Protein AF-A0A920KWX3-F1 (afdb_monomer_lite)

pLDDT: mean 78.47, std 23.09, range [29.02, 98.88]

Secondary structure (DSSP, 8-state):
--EEEEEE-S-TTTT--SS----SSEEEEEE-SSSS-SS-EEBTTTB---SS-EEEEEES-TT--S-EEE-S-EEBSS-EEE-S-EEE-SS-EEEE-SS--EEE-S-EEESSS---EEEE-TTS-EEE-S-BSSSS-BS-EEEEES-EEE--EEESSEEEEEESSEEEE-SPEEE-SS--EEEEESSSEEEE-SB----S-EEE-SSEEEE-TT-B--TTPEEEEETT-EEE-TT---SEEEEESS--EEE-TT-----SSS-HHHHHHHHHHHHH-S-EEEEE-B-TTS-B-TTPPEEEEES--

Foldseek 3Di:
DADEDAAEDQELVPPQADDCADEDEHEYAYEYPDLEHPAEAADPGSHDQDYDEYAEYHHYDANYAHEHEDAAEHEYQEEYEYRYEYEDPDEAYEYEYALYEYYALEEYAYPLPAHEYEYYYAAYEYEDNYEYCPPHAHAEYHYAYQEYEEEEHEHQEEHAYAHAEEYEYAYEYYYDVHAYEYEAHHQYEYEYEADYHGQEEYEDEYHEYAYDHNGEDHQNYEYEYEAHYEYEYAPYDHNHYDYDDADYFHAHQVFPDPDPDDDPVCVVVVVCCVPPPDDWDWDWDAPPVRDRDSRTGTGIDGPDD

Radius of gyration: 23.48 Å; chains: 1; bounding box: 55×37×76 Å

Sequence (305 aa):
MLVTLKIINDNPTSYLAATSGFTGPGNLTIESSGDDFTADIVTGTHVQLAGTALGNLIIGKTGNTRQIDLSSDITTTGTQTYNGPVRLVGGDRTVSTTNSNVIFASTVNSDGTQRALTVTNGTGDTTFSGAIGGSAPVKSLTITSDQLTAGAITLNGALTATLGGSSSITGVIANGASTANLVKAGSGTLTLSASNTYTGTTQVSAGTLTVSGSGRLSDSTAVTVDSGAVLMLGEDTVARLQELGFLTKVLNPGGLKRTEGGFWEKKLISFFKNRYGGIFNFRWTTDMFGNVSPRGVFQIGVNGF

Structure (mmCIF, N/CA/C/O backbone):
data_AF-A0A920KWX3-F1
#
_entry.id   AF-A0A920KWX3-F1
#
loop_
_atom_site.group_PDB
_atom_site.id
_atom_site.type_symbol
_atom_site.label_atom_id
_atom_site.label_alt_id
_atom_site.label_comp_id
_atom_site.label_asym_id
_atom_site.label_entity_id
_atom_site.label_seq_id
_atom_site.pdbx_PDB_ins_code
_atom_site.Cartn_x
_atom_site.Cartn_y
_atom_site.Cartn_z
_atom_site.occupancy
_atom_site.B_iso_or_equiv
_atom_site.auth_seq_id
_atom_site.auth_comp_id
_atom_site.auth_asym_id
_atom_site.auth_atom_id
_atom_site.pdbx_PDB_model_num
ATOM 1 N N . MET A 1 1 ? -25.585 -16.091 13.253 1.00 51.44 1 MET A N 1
ATOM 2 C CA . MET A 1 1 ? -25.800 -14.632 13.165 1.00 51.44 1 MET A CA 1
ATOM 3 C C . MET A 1 1 ? -24.534 -13.977 13.687 1.00 51.44 1 MET A C 1
ATOM 5 O O . MET A 1 1 ? -24.182 -14.245 14.827 1.00 51.44 1 MET A O 1
ATOM 9 N N . LEU A 1 2 ? -23.785 -13.255 12.850 1.00 60.28 2 LEU A N 1
ATOM 10 C CA . LEU A 1 2 ? -22.616 -12.509 13.329 1.00 60.28 2 LEU A CA 1
ATOM 11 C C . LEU A 1 2 ? -23.121 -11.356 14.201 1.00 60.28 2 LEU A C 1
ATOM 13 O O . LEU A 1 2 ? -24.029 -10.634 13.789 1.00 60.28 2 LEU A O 1
ATOM 17 N N . VAL A 1 3 ? -22.582 -11.221 15.409 1.00 74.56 3 VAL A N 1
ATOM 18 C CA . VAL A 1 3 ? -22.915 -10.110 16.307 1.00 74.56 3 VAL A CA 1
ATOM 19 C C . VAL A 1 3 ? -22.225 -8.856 15.778 1.00 74.56 3 VAL A C 1
ATOM 21 O O . VAL A 1 3 ? -21.053 -8.913 15.418 1.00 74.56 3 VAL A O 1
ATOM 24 N N . THR A 1 4 ? -22.937 -7.734 15.710 1.00 79.06 4 THR A N 1
ATOM 25 C CA . THR A 1 4 ? -22.337 -6.430 15.400 1.00 79.06 4 THR A CA 1
ATOM 26 C C . THR A 1 4 ? -22.329 -5.595 16.669 1.00 79.06 4 THR A C 1
ATOM 28 O O . THR A 1 4 ? -23.394 -5.273 17.195 1.00 79.06 4 THR A O 1
ATOM 31 N N . LEU A 1 5 ? -21.142 -5.222 17.143 1.00 80.06 5 LEU A N 1
ATOM 32 C CA . LEU A 1 5 ? -20.983 -4.179 18.145 1.00 80.06 5 LEU A CA 1
ATOM 33 C C . LEU A 1 5 ? -20.759 -2.850 17.422 1.00 80.06 5 LEU A C 1
ATOM 35 O O . LEU A 1 5 ? -19.758 -2.671 16.728 1.00 80.06 5 LEU A O 1
ATOM 39 N N . LYS A 1 6 ? -21.698 -1.918 17.591 1.00 85.44 6 LYS A N 1
ATOM 40 C CA . LYS A 1 6 ? -21.572 -0.549 17.093 1.00 85.44 6 LYS A CA 1
ATOM 41 C C . LYS A 1 6 ? -21.390 0.407 18.267 1.00 85.44 6 LYS A C 1
ATOM 43 O O . LYS A 1 6 ? -22.262 0.507 19.124 1.00 85.44 6 LYS A O 1
ATOM 48 N N . ILE A 1 7 ? -20.267 1.110 18.275 1.00 80.50 7 ILE A N 1
ATOM 49 C CA . ILE A 1 7 ? -19.913 2.143 19.243 1.00 80.50 7 ILE A CA 1
ATOM 50 C C . ILE A 1 7 ? -20.057 3.488 18.534 1.00 80.50 7 ILE A C 1
ATOM 52 O O . ILE A 1 7 ? -19.377 3.735 17.540 1.00 80.50 7 ILE A O 1
ATOM 56 N N . ILE A 1 8 ? -20.948 4.340 19.043 1.00 84.06 8 ILE A N 1
ATOM 57 C CA . ILE A 1 8 ? -21.104 5.727 18.593 1.00 84.06 8 ILE A CA 1
ATOM 58 C C . ILE A 1 8 ? -20.686 6.624 19.755 1.00 84.06 8 ILE A C 1
ATOM 60 O O . ILE A 1 8 ? -21.439 6.776 20.716 1.00 84.06 8 ILE A O 1
ATOM 64 N N . ASN A 1 9 ? -19.470 7.160 19.702 1.00 79.25 9 ASN A N 1
ATOM 65 C CA . ASN A 1 9 ? -18.934 8.031 20.744 1.00 79.25 9 ASN A CA 1
ATOM 66 C C . ASN A 1 9 ? -17.846 8.937 20.164 1.00 79.25 9 ASN A C 1
ATOM 68 O O . ASN A 1 9 ? -16.910 8.461 19.527 1.00 79.25 9 ASN A O 1
ATOM 72 N N . ASP A 1 10 ? -17.959 10.238 20.422 1.00 82.56 10 ASP A N 1
ATOM 73 C CA . ASP A 1 10 ? -16.973 11.217 19.969 1.00 82.56 10 ASP A CA 1
ATOM 74 C C . ASP A 1 10 ? -15.678 11.158 20.775 1.00 82.56 10 ASP A C 1
ATOM 76 O O . ASP A 1 10 ? -14.620 11.452 20.229 1.00 82.56 10 ASP A O 1
ATOM 80 N N . ASN A 1 11 ? -15.734 10.765 22.052 1.00 81.44 11 ASN A N 1
ATOM 81 C CA . ASN A 1 11 ? -14.562 10.702 22.914 1.00 81.44 11 ASN A CA 1
ATOM 82 C C . ASN A 1 11 ? -14.004 9.270 23.006 1.00 81.44 11 ASN A C 1
ATOM 84 O O . ASN A 1 11 ? -14.501 8.468 23.802 1.00 81.44 11 ASN A O 1
ATOM 88 N N . PRO A 1 12 ? -12.927 8.941 22.266 1.00 70.25 12 PRO A N 1
ATOM 89 C CA . PRO A 1 12 ? -12.358 7.595 22.281 1.00 70.25 12 PRO A CA 1
ATOM 90 C C . PRO A 1 12 ? -11.740 7.210 23.635 1.00 70.25 12 PRO A C 1
ATOM 92 O O . PRO A 1 12 ? -11.586 6.024 23.916 1.00 70.25 12 PRO A O 1
ATOM 95 N N . THR A 1 13 ? -11.423 8.179 24.502 1.00 70.25 13 THR A N 1
ATOM 96 C CA . THR A 1 13 ? -10.798 7.923 25.814 1.00 70.25 13 THR A CA 1
ATOM 97 C C . THR A 1 13 ? -11.794 7.494 26.896 1.00 70.25 13 THR A C 1
ATOM 99 O O . THR A 1 13 ? -11.391 6.907 27.896 1.00 70.25 13 THR A O 1
ATOM 102 N N . SER A 1 14 ? -13.096 7.761 26.716 1.00 63.31 14 SER A N 1
ATOM 103 C CA . SER A 1 14 ? -14.107 7.589 27.772 1.00 63.31 14 SER A CA 1
ATOM 104 C C . SER A 1 14 ? -14.833 6.242 27.763 1.00 63.31 14 SER A C 1
ATOM 106 O O . SER A 1 14 ? -15.544 5.941 28.719 1.00 63.31 14 SER A O 1
ATOM 108 N N . TYR A 1 15 ? -14.679 5.429 26.714 1.00 59.62 15 TYR A N 1
ATOM 109 C CA . TYR A 1 15 ? -15.472 4.201 26.545 1.00 59.62 15 TYR A CA 1
ATOM 110 C C . TYR A 1 15 ? -14.647 2.914 26.479 1.00 59.62 15 TYR A C 1
ATOM 112 O O . TYR A 1 15 ? -15.201 1.829 26.619 1.00 59.62 15 TYR A O 1
ATOM 120 N N . LEU A 1 16 ? -13.326 3.010 26.299 1.00 56.06 16 LEU A N 1
ATOM 121 C CA . LEU A 1 16 ? -12.475 1.836 26.076 1.00 56.06 16 LEU A CA 1
ATOM 122 C C . LEU A 1 16 ? -11.251 1.789 27.002 1.00 56.06 16 LEU A C 1
ATOM 124 O O . LEU A 1 16 ? -10.216 1.214 26.670 1.00 56.06 16 LEU A O 1
ATOM 128 N N . ALA A 1 17 ? -11.371 2.373 28.195 1.00 45.38 17 ALA A N 1
ATOM 129 C CA . ALA A 1 17 ? -10.358 2.254 29.232 1.00 45.38 17 ALA A CA 1
ATOM 130 C C . ALA A 1 17 ? -10.304 0.810 29.794 1.00 45.38 17 ALA A C 1
ATOM 132 O O . ALA A 1 17 ? -11.019 0.439 30.718 1.00 45.38 17 ALA A O 1
ATOM 133 N N . ALA A 1 18 ? -9.397 0.015 29.224 1.00 45.19 18 ALA A N 1
ATOM 134 C CA . ALA A 1 18 ? -8.523 -0.948 29.903 1.00 45.19 18 ALA A CA 1
ATOM 135 C C . ALA A 1 18 ? -8.992 -2.346 30.384 1.00 45.19 18 ALA A C 1
ATOM 137 O O . ALA A 1 18 ? -8.110 -3.067 30.846 1.00 45.19 18 ALA A O 1
ATOM 138 N N . THR A 1 19 ? -10.235 -2.837 30.251 1.00 40.94 19 THR A N 1
ATOM 139 C CA . THR A 1 19 ? -10.523 -4.235 30.713 1.00 40.94 19 THR A CA 1
ATOM 140 C C . THR A 1 19 ? -11.509 -5.099 29.917 1.00 40.94 19 THR A C 1
ATOM 142 O O . THR A 1 19 ? -11.654 -6.276 30.241 1.00 40.94 19 THR A O 1
ATOM 145 N N . SER A 1 20 ? -12.135 -4.611 28.845 1.00 45.88 20 SER A N 1
ATOM 146 C CA . SER A 1 20 ? -13.061 -5.421 28.031 1.00 45.88 20 SER A CA 1
ATOM 147 C C . SER A 1 20 ? -12.716 -5.360 26.542 1.00 45.88 20 SER A C 1
ATOM 149 O O . SER A 1 20 ? -13.500 -4.851 25.738 1.00 45.88 20 SER A O 1
ATOM 151 N N . GLY A 1 21 ? -11.523 -5.833 26.164 1.00 54.34 21 GLY A N 1
ATOM 152 C CA . GLY A 1 21 ? -11.187 -6.019 24.751 1.00 54.34 21 GLY A CA 1
ATOM 153 C C . GLY A 1 21 ? -12.285 -6.824 24.053 1.00 54.34 21 GLY A C 1
ATOM 154 O O . GLY A 1 21 ? -12.807 -7.788 24.623 1.00 54.34 21 GLY A O 1
ATOM 155 N N . PHE A 1 22 ? -12.686 -6.406 22.851 1.00 59.69 22 PHE A N 1
ATOM 156 C CA . PHE A 1 22 ? -13.645 -7.185 22.079 1.00 59.69 22 PHE A CA 1
ATOM 157 C C . PHE A 1 22 ? -12.971 -8.506 21.718 1.00 59.69 22 PHE A C 1
ATOM 159 O O . PHE A 1 22 ? -12.046 -8.545 20.911 1.00 59.69 22 PHE A O 1
ATOM 166 N N . THR A 1 23 ? -13.416 -9.579 22.361 1.00 55.38 23 THR A N 1
ATOM 167 C CA . THR A 1 23 ? -12.919 -10.932 22.140 1.00 55.38 23 THR A CA 1
ATOM 168 C C . THR A 1 23 ? -14.088 -11.766 21.633 1.00 55.38 23 THR A C 1
ATOM 170 O O . THR A 1 23 ? -15.149 -11.813 22.253 1.00 55.38 23 THR A O 1
ATOM 173 N N . GLY A 1 24 ? -13.929 -12.373 20.457 1.00 59.31 24 GLY A N 1
ATOM 174 C CA . GLY A 1 24 ? -14.957 -13.210 19.838 1.00 59.31 24 GLY A CA 1
ATOM 175 C C . GLY A 1 24 ? -15.319 -12.824 18.398 1.00 59.31 24 GLY A C 1
ATOM 176 O O . GLY A 1 24 ? -14.856 -11.810 17.875 1.00 59.31 24 GLY A O 1
ATOM 177 N N . PRO A 1 25 ? -16.125 -13.661 17.720 1.00 70.25 25 PRO A N 1
ATOM 178 C CA . PRO A 1 25 ? -16.529 -13.435 16.340 1.00 70.25 25 PRO A CA 1
ATOM 179 C C . PRO A 1 25 ? -17.591 -12.337 16.239 1.00 70.25 25 PRO A C 1
ATOM 181 O O . PRO A 1 25 ? -18.588 -12.351 16.961 1.00 70.25 25 PRO A O 1
ATOM 184 N N . GLY A 1 26 ? -17.428 -11.411 15.297 1.00 79.94 26 GLY A N 1
ATOM 185 C CA . GLY A 1 26 ? -18.416 -10.357 15.072 1.00 79.94 26 GLY A CA 1
ATOM 186 C C . GLY A 1 26 ? -17.854 -9.109 14.412 1.00 79.94 26 GLY A C 1
ATOM 187 O O . GLY A 1 26 ? -16.644 -8.940 14.307 1.00 79.94 26 GLY A O 1
ATOM 188 N N . ASN A 1 27 ? -18.743 -8.240 13.950 1.00 87.50 27 ASN A N 1
ATOM 189 C CA . ASN A 1 27 ? -18.364 -6.969 13.349 1.00 87.50 27 ASN A CA 1
ATOM 190 C C . ASN A 1 27 ? -18.176 -5.913 14.439 1.00 87.50 27 ASN A C 1
ATOM 192 O O . ASN A 1 27 ? -19.004 -5.811 15.346 1.00 87.50 27 ASN A O 1
ATOM 196 N N . LEU A 1 28 ? -17.140 -5.092 14.307 1.00 86.19 28 LEU A N 1
ATOM 197 C CA . LEU A 1 28 ? -16.902 -3.933 15.155 1.00 86.19 28 LEU A CA 1
ATOM 198 C C . LEU A 1 28 ? -16.963 -2.662 14.312 1.00 86.19 28 LEU A C 1
ATOM 200 O O . LEU A 1 28 ? -16.232 -2.509 13.334 1.00 86.19 28 LEU A O 1
ATOM 204 N N . THR A 1 29 ? -17.817 -1.733 14.719 1.00 88.75 29 THR A N 1
ATOM 205 C CA . THR A 1 29 ? -17.900 -0.393 14.138 1.00 88.75 29 THR A CA 1
ATOM 206 C C . THR A 1 29 ? -17.701 0.631 15.241 1.00 88.75 29 THR A C 1
ATOM 208 O O . THR A 1 29 ? -18.455 0.636 16.210 1.00 88.75 29 THR A O 1
ATOM 211 N N . ILE A 1 30 ? -16.700 1.493 15.091 1.00 87.50 30 ILE A N 1
ATOM 212 C CA . ILE A 1 30 ? -16.406 2.604 15.997 1.00 87.50 30 ILE A CA 1
ATOM 213 C C . ILE A 1 30 ? -16.541 3.890 15.194 1.00 87.50 30 ILE A C 1
ATOM 215 O O . ILE A 1 30 ? -15.736 4.147 14.305 1.00 87.50 30 ILE A O 1
ATOM 219 N N . GLU A 1 31 ? -17.545 4.700 15.498 1.00 89.19 31 GLU A N 1
ATOM 220 C CA . GLU A 1 31 ? -17.842 5.943 14.786 1.00 89.19 31 GLU A CA 1
ATOM 221 C C . GLU A 1 31 ? -18.025 7.098 15.775 1.00 89.19 31 GLU A C 1
ATOM 223 O O . GLU A 1 31 ? -18.526 6.916 16.886 1.00 89.19 31 GLU A O 1
ATOM 228 N N . SER A 1 32 ? -17.656 8.304 15.351 1.00 86.06 32 SER A N 1
ATOM 229 C CA . SER A 1 32 ? -18.064 9.533 16.028 1.00 86.06 32 SER A CA 1
ATOM 230 C C . SER A 1 32 ? -19.564 9.785 15.789 1.00 86.06 32 SER A C 1
ATOM 232 O O . SER A 1 32 ? -20.122 9.448 14.736 1.00 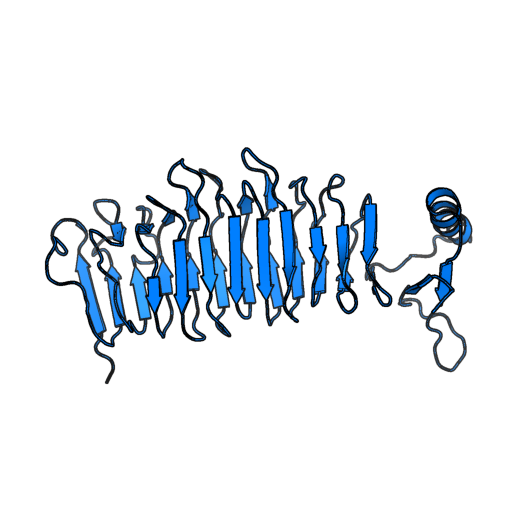86.06 32 SER A O 1
ATOM 234 N N . SER A 1 33 ? -20.234 10.362 16.786 1.00 84.75 33 SER A N 1
ATOM 235 C CA . SER A 1 33 ? -21.600 10.873 16.686 1.00 84.75 33 SER A CA 1
ATOM 236 C C . SER A 1 33 ? -21.673 12.096 15.755 1.00 84.75 33 SER A C 1
ATOM 238 O O . SER A 1 33 ? -22.524 12.123 14.862 1.00 84.75 33 SER A O 1
ATOM 240 N N . GLY A 1 34 ? -20.721 13.031 15.875 1.00 83.38 34 GLY A N 1
ATOM 241 C CA . GLY A 1 34 ? -20.492 14.167 14.968 1.00 83.38 34 GLY A CA 1
ATOM 242 C C . GLY A 1 34 ? -19.595 13.812 13.778 1.00 83.38 34 GLY A C 1
ATOM 243 O O . GLY A 1 34 ? -19.410 12.640 13.497 1.00 83.38 34 GLY A O 1
ATOM 244 N N . ASP A 1 35 ? -19.044 14.779 13.046 1.00 76.38 35 ASP A N 1
ATOM 245 C CA . ASP A 1 35 ? -18.199 14.482 11.869 1.00 76.38 35 ASP A CA 1
ATOM 246 C C . ASP A 1 35 ? -16.829 13.883 12.231 1.00 76.38 35 ASP A C 1
ATOM 248 O O . ASP A 1 35 ? -16.204 13.218 11.402 1.00 76.38 35 ASP A O 1
ATOM 252 N N . ASP A 1 36 ? -16.368 14.102 13.466 1.00 85.69 36 ASP A N 1
ATOM 253 C CA . ASP A 1 36 ? -15.008 13.791 13.888 1.00 85.69 36 ASP A CA 1
ATOM 254 C C . ASP A 1 36 ? -14.906 13.460 15.383 1.00 85.69 36 ASP A C 1
ATOM 256 O O . ASP A 1 36 ? -15.669 13.975 16.206 1.00 85.69 36 ASP A O 1
ATOM 260 N N . PHE A 1 37 ? -13.915 12.646 15.754 1.00 86.88 37 PHE A N 1
ATOM 261 C CA . PHE A 1 37 ? -13.633 12.359 17.163 1.00 86.88 37 PHE A CA 1
ATOM 262 C C . PHE A 1 37 ? -13.099 13.606 17.896 1.00 86.88 37 PHE A C 1
ATOM 264 O O . PHE A 1 37 ? -12.486 14.514 17.324 1.00 86.88 37 PHE A O 1
ATOM 271 N N . THR A 1 38 ? -13.275 13.660 19.216 1.00 86.00 38 THR A N 1
ATOM 272 C CA . THR A 1 38 ? -12.717 14.742 20.043 1.00 86.00 38 THR A CA 1
ATOM 273 C C . THR A 1 38 ? -11.211 14.593 20.268 1.00 86.00 38 THR A C 1
ATOM 275 O O . THR A 1 38 ? -10.571 15.545 20.706 1.00 86.00 38 THR A O 1
ATOM 278 N N . ALA A 1 39 ? -10.645 13.412 20.003 1.00 85.00 39 ALA A N 1
ATOM 279 C CA . ALA A 1 39 ? -9.227 13.090 20.150 1.00 85.00 39 ALA A CA 1
ATOM 280 C C . ALA A 1 39 ? -8.819 11.966 19.181 1.00 85.00 39 ALA A C 1
ATOM 282 O O . ALA A 1 39 ? -9.680 11.318 18.586 1.00 85.00 39 ALA A O 1
ATOM 283 N N . ASP A 1 40 ? -7.514 11.727 19.051 1.00 86.38 40 ASP A N 1
ATOM 284 C CA . ASP A 1 40 ? -6.974 10.626 18.251 1.00 86.38 40 ASP A CA 1
ATOM 285 C C . ASP A 1 40 ? -7.440 9.260 18.794 1.00 86.38 40 ASP A C 1
ATOM 287 O O . ASP A 1 40 ? -7.537 9.029 20.007 1.00 86.38 40 ASP A O 1
ATOM 291 N N . ILE A 1 41 ? -7.719 8.323 17.889 1.00 85.00 41 ILE A N 1
ATOM 292 C CA . ILE A 1 41 ? -8.039 6.936 18.240 1.00 85.00 41 ILE A CA 1
ATOM 293 C C . ILE A 1 41 ? -6.747 6.139 18.248 1.00 85.00 41 ILE A C 1
ATOM 295 O O . ILE A 1 41 ? -6.063 6.107 17.239 1.00 85.00 41 ILE A O 1
ATOM 299 N N . VAL A 1 42 ? -6.448 5.420 19.326 1.00 83.31 42 VAL A N 1
ATOM 300 C CA . VAL A 1 42 ? -5.250 4.586 19.425 1.00 83.31 42 VAL A CA 1
ATOM 301 C C . VAL A 1 42 ? -5.674 3.123 19.509 1.00 83.31 42 VAL A C 1
ATOM 303 O O . VAL A 1 42 ? -6.220 2.679 20.519 1.00 83.31 42 VAL A O 1
ATOM 306 N N . THR A 1 43 ? -5.460 2.342 18.451 1.00 73.75 43 THR A N 1
ATOM 307 C CA . THR A 1 43 ? -5.679 0.887 18.511 1.00 73.75 43 THR A CA 1
ATOM 308 C C . THR A 1 43 ? -4.689 0.283 19.501 1.00 73.75 43 THR A C 1
ATOM 310 O O . THR A 1 43 ? -3.612 0.823 19.681 1.00 73.75 43 THR A O 1
ATOM 313 N N . GLY A 1 44 ? -5.037 -0.772 20.227 1.00 65.69 44 GLY A N 1
ATOM 314 C CA . GLY A 1 44 ? -4.215 -1.365 21.290 1.00 65.69 44 GLY A CA 1
ATOM 315 C C . GLY A 1 44 ? -4.432 -0.771 22.690 1.00 65.69 44 GLY A C 1
ATOM 316 O O . GLY A 1 44 ? -4.498 -1.537 23.649 1.00 65.69 44 GLY A O 1
ATOM 317 N N . THR A 1 45 ? -4.613 0.550 22.825 1.00 67.12 45 THR A N 1
ATOM 318 C CA . THR A 1 45 ? -4.976 1.184 24.113 1.00 67.12 45 THR A CA 1
ATOM 319 C C . THR A 1 45 ? -6.462 1.505 24.185 1.00 67.12 45 THR A C 1
ATOM 321 O O . THR A 1 45 ? -7.127 1.089 25.127 1.00 67.12 45 THR A O 1
ATOM 324 N N . HIS A 1 46 ? -6.991 2.199 23.172 1.00 64.50 46 HIS A N 1
ATOM 325 C CA . HIS A 1 46 ? -8.415 2.484 23.034 1.00 64.50 46 HIS A CA 1
ATOM 326 C C . HIS A 1 46 ? -9.130 1.330 22.337 1.00 64.50 46 HIS A C 1
ATOM 328 O O . HIS A 1 46 ? -10.318 1.184 22.508 1.00 64.50 46 HIS A O 1
ATOM 334 N N . VAL A 1 47 ? -8.470 0.485 21.542 1.00 64.19 47 VAL A N 1
ATOM 335 C CA . VAL A 1 47 ? -9.163 -0.638 20.883 1.00 64.19 47 VAL A CA 1
ATOM 336 C C . VAL A 1 47 ? -8.310 -1.897 20.945 1.00 64.19 47 VAL A C 1
ATOM 338 O O . VAL A 1 47 ? -7.440 -2.098 20.103 1.00 64.19 47 VAL A O 1
ATOM 341 N N . GLN A 1 48 ? -8.526 -2.753 21.944 1.00 65.38 48 GLN A N 1
ATOM 342 C CA . GLN A 1 48 ? -7.851 -4.053 22.002 1.00 65.38 48 GLN A CA 1
ATOM 343 C C . GLN A 1 48 ? -8.492 -5.025 21.006 1.00 65.38 48 GLN A C 1
ATOM 345 O O . GLN A 1 48 ? -9.616 -5.475 21.209 1.00 65.38 48 GLN A O 1
ATOM 350 N N . LEU A 1 49 ? -7.758 -5.328 19.933 1.00 66.12 49 LEU A N 1
ATOM 351 C CA . LEU A 1 49 ? -8.180 -6.184 18.814 1.00 66.12 49 LEU A CA 1
ATOM 352 C C . LEU A 1 49 ? -7.427 -7.534 18.802 1.00 66.12 49 LEU A C 1
ATOM 354 O O . LEU A 1 49 ? -7.317 -8.180 17.762 1.00 66.12 49 LEU A O 1
ATOM 358 N N . ALA A 1 50 ? -6.847 -7.941 19.938 1.00 53.12 50 ALA A N 1
ATOM 359 C CA . ALA A 1 50 ? -6.012 -9.137 20.030 1.00 53.12 50 ALA A CA 1
ATOM 360 C C . ALA A 1 50 ? -6.851 -10.421 20.184 1.00 53.12 50 ALA A C 1
ATOM 362 O O . ALA A 1 50 ? -7.639 -10.541 21.119 1.00 53.12 50 ALA A O 1
ATOM 363 N N . GLY A 1 51 ? -6.604 -11.407 19.310 1.00 53.06 51 GLY A N 1
ATOM 364 C CA . GLY A 1 51 ? -7.179 -12.758 19.378 1.00 53.06 51 GLY A CA 1
ATOM 365 C C . GLY A 1 51 ? -8.395 -12.952 18.463 1.00 53.06 51 GLY A C 1
ATOM 366 O O . GLY A 1 51 ? -9.405 -12.278 18.609 1.00 53.06 51 GLY A O 1
ATOM 367 N N . THR A 1 52 ? -8.269 -13.880 17.507 1.00 52.53 52 THR A N 1
ATOM 368 C CA . THR A 1 52 ? -9.256 -14.349 16.500 1.00 52.53 52 THR A CA 1
ATOM 369 C C . THR A 1 52 ? -10.742 -14.158 16.869 1.00 52.53 52 THR A C 1
ATOM 371 O O . THR A 1 52 ? -11.142 -14.521 17.969 1.00 52.53 52 THR A O 1
ATOM 374 N N . ALA A 1 53 ? -11.672 -13.731 16.009 1.00 60.50 53 ALA A N 1
ATOM 375 C CA . ALA A 1 53 ? -11.649 -13.318 14.611 1.00 60.50 53 ALA A CA 1
ATOM 376 C C . ALA A 1 53 ? -12.764 -12.276 14.440 1.00 60.50 53 ALA A C 1
ATOM 378 O O . ALA A 1 53 ? -13.934 -12.619 14.257 1.00 60.50 53 ALA A O 1
ATOM 379 N N . LEU A 1 54 ? -12.407 -10.997 14.517 1.00 78.06 54 LEU A N 1
ATOM 380 C CA . LEU A 1 54 ? -13.314 -9.935 14.101 1.00 78.06 54 LEU A CA 1
ATOM 381 C C . LEU A 1 54 ? -13.756 -10.208 12.658 1.00 78.06 54 LEU A C 1
ATOM 383 O O . LEU A 1 54 ? -12.940 -10.582 11.818 1.00 78.06 54 LEU A O 1
ATOM 387 N N . GLY A 1 55 ? -15.051 -10.079 12.394 1.00 88.12 55 GLY A N 1
ATOM 388 C CA . GLY A 1 55 ? -15.638 -10.095 11.061 1.00 88.12 55 GLY A CA 1
ATOM 389 C C . GLY A 1 55 ? -15.182 -8.846 10.325 1.00 88.12 55 GLY A C 1
ATOM 390 O O . GLY A 1 55 ? -14.046 -8.770 9.873 1.00 88.12 55 GLY A O 1
ATOM 391 N N . ASN A 1 56 ? -16.038 -7.838 10.254 1.00 90.75 56 ASN A N 1
ATOM 392 C CA . ASN A 1 56 ? -15.663 -6.532 9.724 1.00 90.75 56 ASN A CA 1
ATOM 393 C C . ASN A 1 56 ? -15.150 -5.606 10.833 1.00 90.75 56 ASN A C 1
ATOM 395 O O . ASN A 1 56 ? -15.658 -5.636 11.954 1.00 90.75 56 ASN A O 1
ATOM 399 N N . LEU A 1 57 ? -14.202 -4.738 10.495 1.00 91.06 57 LEU A N 1
ATOM 400 C CA . LEU A 1 57 ? -13.755 -3.628 11.329 1.00 91.06 57 LEU A CA 1
ATOM 401 C C . LEU A 1 57 ? -13.986 -2.315 10.585 1.00 91.06 57 LEU A C 1
ATOM 403 O O . LEU A 1 57 ? -13.520 -2.146 9.462 1.00 91.06 57 LEU A O 1
ATOM 407 N N . ILE A 1 58 ? -14.666 -1.373 11.227 1.00 92.19 58 ILE A N 1
ATOM 408 C CA . ILE A 1 58 ? -14.807 0.002 10.748 1.00 92.19 58 ILE A CA 1
ATOM 409 C C . ILE A 1 58 ? -14.374 0.939 11.872 1.00 92.19 58 ILE A C 1
ATOM 411 O O . ILE A 1 58 ? -14.905 0.854 12.980 1.00 92.19 58 ILE A O 1
ATOM 415 N N . ILE A 1 59 ? -13.428 1.832 11.581 1.00 91.12 59 ILE A N 1
ATOM 416 C CA . ILE A 1 59 ? -12.979 2.883 12.496 1.00 91.12 59 ILE A CA 1
ATOM 417 C C . ILE A 1 59 ? -13.156 4.248 11.821 1.00 91.12 59 ILE A C 1
ATOM 419 O O . ILE A 1 59 ? -12.589 4.516 10.760 1.00 91.12 59 ILE A O 1
ATOM 423 N N . GLY A 1 60 ? -13.936 5.115 12.462 1.00 91.25 60 GLY A N 1
ATOM 424 C CA . GLY A 1 60 ? -14.393 6.396 11.935 1.00 91.25 60 GLY A CA 1
ATOM 425 C C . GLY A 1 60 ? -15.483 6.255 10.873 1.00 91.25 60 GLY A C 1
ATOM 426 O O . GLY A 1 60 ? -15.896 5.155 10.511 1.00 91.25 60 GLY A O 1
ATOM 427 N N . LYS A 1 61 ? -15.909 7.390 10.318 1.00 90.88 61 LYS A N 1
ATOM 428 C CA . LYS A 1 61 ? -16.839 7.481 9.180 1.00 90.88 61 LYS A CA 1
ATOM 429 C C . LYS A 1 61 ? -16.331 8.478 8.141 1.00 90.88 61 LYS A C 1
ATOM 431 O O . LYS A 1 61 ? -15.365 9.191 8.398 1.00 90.88 61 LYS A O 1
ATOM 436 N N . THR A 1 62 ? -16.947 8.503 6.962 1.00 89.75 62 THR A N 1
ATOM 437 C CA . THR A 1 62 ? -16.583 9.438 5.888 1.00 89.75 62 THR A CA 1
ATOM 438 C C . THR A 1 62 ? -16.492 10.870 6.417 1.00 89.75 62 THR A C 1
ATOM 440 O O . THR A 1 62 ? -17.424 11.342 7.058 1.00 89.75 62 THR A O 1
ATOM 443 N N . GLY A 1 63 ? -15.372 11.543 6.142 1.00 86.69 63 GLY A N 1
ATOM 444 C CA . GLY A 1 63 ? -15.103 12.902 6.622 1.00 86.69 63 GLY A CA 1
ATOM 445 C C . GLY A 1 63 ? -14.274 12.982 7.907 1.00 86.69 63 GLY A C 1
ATOM 446 O O . GLY A 1 63 ? -13.832 14.073 8.242 1.00 86.69 63 GLY A O 1
ATOM 447 N N . ASN A 1 64 ? -13.996 11.858 8.578 1.00 91.19 64 ASN A N 1
ATOM 448 C CA . ASN A 1 64 ? -13.155 11.816 9.776 1.00 91.19 64 ASN A CA 1
ATOM 449 C C . ASN A 1 64 ? -11.758 12.406 9.497 1.00 91.19 64 ASN A C 1
ATOM 451 O O . ASN A 1 64 ? -11.012 11.874 8.670 1.00 91.19 64 ASN A O 1
ATOM 455 N N . THR A 1 65 ? -11.391 13.489 10.188 1.00 92.50 65 THR A N 1
ATOM 456 C CA . THR A 1 65 ? -10.084 14.151 10.014 1.00 92.50 65 THR A CA 1
ATOM 457 C C . THR A 1 65 ? -9.110 13.862 11.151 1.00 92.50 65 THR A C 1
ATOM 459 O O . THR A 1 65 ? -7.915 14.135 11.015 1.00 92.50 65 THR A O 1
ATOM 462 N N . ARG A 1 66 ? -9.578 13.247 12.244 1.00 92.38 66 ARG A N 1
ATOM 463 C CA . ARG A 1 66 ? -8.732 12.816 13.362 1.00 92.38 66 ARG A CA 1
ATOM 464 C C . ARG A 1 66 ? -7.912 11.584 13.048 1.00 92.38 66 ARG A C 1
ATOM 466 O O . ARG A 1 66 ? -8.333 10.692 12.306 1.00 92.38 66 ARG A O 1
ATOM 473 N N . GLN A 1 67 ? -6.749 11.535 13.690 1.00 93.38 67 GLN A N 1
ATOM 474 C CA . GLN A 1 67 ? -5.806 10.447 13.535 1.00 93.38 67 GLN A CA 1
ATOM 475 C C . GLN A 1 67 ? -6.376 9.144 14.107 1.00 93.38 67 GLN A C 1
ATOM 477 O O . GLN A 1 67 ? -6.969 9.105 15.187 1.00 93.38 67 GLN A O 1
ATOM 482 N N . ILE A 1 68 ? -6.122 8.061 13.387 1.00 94.19 68 ILE A N 1
ATOM 483 C CA . ILE A 1 68 ? -6.232 6.684 13.836 1.00 94.19 68 ILE A CA 1
ATOM 484 C C . ILE A 1 68 ? -4.800 6.166 13.987 1.00 94.19 68 ILE A C 1
ATOM 486 O O . ILE A 1 68 ? -4.140 5.768 13.025 1.00 94.19 68 ILE A O 1
ATOM 490 N N . ASP A 1 69 ? -4.300 6.195 15.210 1.00 93.56 69 ASP A N 1
ATOM 491 C CA . ASP A 1 69 ? -3.041 5.589 15.598 1.00 93.56 69 ASP A CA 1
ATOM 492 C C . ASP A 1 69 ? -3.206 4.073 15.630 1.00 93.56 69 ASP A C 1
ATOM 494 O O . ASP A 1 69 ? -3.761 3.497 16.566 1.00 93.56 69 ASP A O 1
ATOM 498 N N . LEU A 1 70 ? -2.688 3.398 14.611 1.00 93.88 70 LEU A N 1
ATOM 499 C CA . LEU A 1 70 ? -2.466 1.968 14.702 1.00 93.88 70 LEU A CA 1
ATOM 500 C C . LEU A 1 70 ? -1.305 1.766 15.668 1.00 93.88 70 LEU A C 1
ATOM 502 O O . LEU A 1 70 ? -0.202 2.166 15.304 1.00 93.88 70 LEU A O 1
ATOM 506 N N . SER A 1 71 ? -1.528 1.179 16.855 1.00 90.38 71 SER A N 1
ATOM 507 C CA . SER A 1 71 ? -0.476 0.846 17.844 1.00 90.38 71 SER A CA 1
ATOM 508 C C . SER A 1 71 ? -0.207 -0.666 17.998 1.00 90.38 71 SER A C 1
ATOM 510 O O . SER A 1 71 ? 0.764 -1.073 18.634 1.00 90.38 71 SER A O 1
ATOM 512 N N . SER A 1 72 ? -1.004 -1.504 17.329 1.00 87.94 72 SER A N 1
ATOM 513 C CA . SER A 1 72 ? -0.831 -2.959 17.248 1.00 87.94 72 SER A CA 1
ATOM 514 C C . SER A 1 72 ? -1.182 -3.487 15.858 1.00 87.94 72 SER A C 1
ATOM 516 O O . SER A 1 72 ? -1.838 -2.797 15.074 1.00 87.94 72 SER A O 1
ATOM 518 N N . ASP A 1 73 ? -0.786 -4.726 15.575 1.00 90.31 73 ASP A N 1
ATOM 519 C CA . ASP A 1 73 ? -1.267 -5.459 14.404 1.00 90.31 73 ASP A CA 1
ATOM 520 C C . ASP A 1 73 ? -2.775 -5.724 14.511 1.00 90.31 73 ASP A C 1
ATOM 522 O O . ASP A 1 73 ? -3.329 -5.803 15.614 1.00 90.31 73 ASP A O 1
ATOM 526 N N . ILE A 1 74 ? -3.443 -5.838 13.360 1.00 89.44 74 ILE A N 1
ATOM 527 C CA . ILE A 1 74 ? -4.888 -6.071 13.275 1.00 89.44 74 ILE A CA 1
ATOM 528 C C . ILE A 1 74 ? -5.171 -7.191 12.278 1.00 89.44 74 ILE A C 1
ATOM 530 O O . ILE A 1 74 ? -4.856 -7.088 11.091 1.00 89.44 74 ILE A O 1
ATOM 534 N N . THR A 1 75 ? -5.838 -8.240 12.755 1.00 90.00 75 THR A N 1
ATOM 535 C CA . THR A 1 75 ? -6.297 -9.368 11.938 1.00 90.00 75 THR A CA 1
ATOM 536 C C . THR A 1 75 ? -7.813 -9.483 12.010 1.00 90.00 75 THR A C 1
ATOM 538 O O . THR A 1 75 ? -8.389 -9.558 13.095 1.00 90.00 75 THR A O 1
ATOM 541 N N . THR A 1 76 ? -8.458 -9.547 10.850 1.00 90.88 76 THR A N 1
ATOM 542 C CA . THR A 1 76 ? -9.898 -9.786 10.708 1.00 90.88 76 THR A CA 1
ATOM 543 C C . THR A 1 76 ? -10.166 -10.945 9.744 1.00 90.88 76 THR A C 1
ATOM 545 O O . THR A 1 76 ? -9.286 -11.415 9.028 1.00 90.88 76 THR A O 1
ATOM 548 N N . THR A 1 77 ? -11.398 -11.438 9.715 1.00 91.19 77 THR A N 1
ATOM 549 C CA . THR A 1 77 ? -11.881 -12.374 8.684 1.00 91.19 77 THR A CA 1
ATOM 550 C C . THR A 1 77 ? -12.614 -11.647 7.568 1.00 91.19 77 THR A C 1
ATOM 552 O O . THR A 1 77 ? -12.541 -12.076 6.426 1.00 91.19 77 THR A O 1
ATOM 555 N N . GLY A 1 78 ? -13.267 -10.531 7.887 1.00 92.56 78 GLY A N 1
ATOM 556 C CA . GLY A 1 78 ? -13.937 -9.641 6.949 1.00 92.56 78 GLY A CA 1
ATOM 557 C C . GLY A 1 78 ? -13.149 -8.360 6.677 1.00 92.56 78 GLY A C 1
ATOM 558 O O . GLY A 1 78 ? -11.953 -8.255 6.964 1.00 92.56 78 GLY A O 1
ATOM 559 N N . THR A 1 79 ? -13.838 -7.381 6.100 1.00 95.19 79 THR A N 1
ATOM 560 C CA . THR A 1 79 ? -13.266 -6.118 5.613 1.00 95.19 79 THR A CA 1
ATOM 561 C C . THR A 1 79 ? -12.765 -5.236 6.752 1.00 95.19 79 THR A C 1
ATOM 563 O O . THR A 1 79 ? -13.410 -5.139 7.796 1.00 95.19 79 THR A O 1
ATOM 566 N N . GLN A 1 80 ? -11.658 -4.531 6.519 1.00 95.94 80 GLN A N 1
ATOM 567 C CA . GLN A 1 80 ? -11.184 -3.457 7.392 1.00 95.94 80 GLN A CA 1
ATOM 568 C C . GLN A 1 80 ? -11.298 -2.103 6.701 1.00 95.94 80 GLN A C 1
ATOM 570 O O . GLN A 1 80 ? -10.785 -1.927 5.596 1.00 95.94 80 GLN A O 1
ATOM 575 N N . THR A 1 81 ? -11.914 -1.138 7.377 1.00 96.88 81 THR A N 1
ATOM 576 C CA . THR A 1 81 ? -12.075 0.231 6.886 1.00 96.88 81 THR A CA 1
ATOM 577 C C . THR A 1 81 ? -11.596 1.233 7.929 1.00 96.88 81 THR A C 1
ATOM 579 O O . THR A 1 81 ? -12.122 1.291 9.042 1.00 96.88 81 THR A O 1
ATOM 582 N N . TYR A 1 82 ? -10.639 2.067 7.534 1.00 96.88 82 TYR A N 1
ATOM 583 C CA . TYR A 1 82 ? -10.095 3.170 8.319 1.00 96.88 82 TYR A CA 1
ATOM 584 C C . TYR A 1 82 ? -10.472 4.484 7.640 1.00 96.88 82 TYR A C 1
ATOM 586 O O . TYR A 1 82 ? -9.923 4.833 6.594 1.00 96.88 82 TYR A O 1
ATOM 594 N N . ASN A 1 83 ? -11.441 5.199 8.209 1.00 96.19 83 ASN A N 1
ATOM 595 C CA . ASN A 1 83 ? -12.050 6.359 7.559 1.00 96.19 83 ASN A CA 1
ATOM 596 C C . ASN A 1 83 ? -11.342 7.699 7.834 1.00 96.19 83 ASN A C 1
ATOM 598 O O . ASN A 1 83 ? -11.754 8.710 7.274 1.00 96.19 83 ASN A O 1
ATOM 602 N N . GLY A 1 84 ? -10.296 7.725 8.667 1.00 95.56 84 GLY A N 1
ATOM 603 C CA . GLY A 1 84 ? -9.470 8.916 8.914 1.00 95.56 84 GLY A CA 1
ATOM 604 C C . GLY A 1 84 ? -7.996 8.726 8.571 1.00 95.56 84 GLY A C 1
ATOM 605 O O . GLY A 1 84 ? -7.599 7.631 8.161 1.00 95.56 84 GLY A O 1
ATOM 606 N N . PRO A 1 85 ? -7.180 9.787 8.721 1.00 97.56 85 PRO A N 1
ATOM 607 C CA . PRO A 1 85 ? -5.726 9.692 8.663 1.00 97.56 85 PRO A CA 1
ATOM 608 C C . PRO A 1 85 ? -5.211 8.596 9.597 1.00 97.56 85 PRO A C 1
ATOM 610 O O . PRO A 1 85 ? -5.642 8.507 10.740 1.00 97.56 85 PRO A O 1
ATOM 613 N N . VAL A 1 86 ? -4.311 7.746 9.114 1.00 98.25 86 VAL A N 1
ATOM 614 C CA . VAL A 1 86 ? -3.713 6.661 9.892 1.00 98.25 86 VAL A CA 1
ATOM 615 C C . VAL A 1 86 ? -2.257 6.975 10.203 1.00 98.25 86 VAL A C 1
ATOM 617 O O . VAL A 1 86 ? -1.491 7.377 9.321 1.00 98.25 86 VAL A O 1
ATOM 620 N N . ARG A 1 87 ? -1.844 6.706 11.443 1.00 97.94 87 ARG A N 1
ATOM 621 C CA . ARG A 1 87 ? -0.444 6.786 11.871 1.00 97.94 87 ARG A CA 1
ATOM 622 C C . ARG A 1 87 ? 0.025 5.475 12.483 1.00 97.94 87 ARG A C 1
ATOM 624 O O . ARG A 1 87 ? -0.661 4.870 13.297 1.00 97.94 87 ARG A O 1
ATOM 631 N N . LEU A 1 88 ? 1.208 5.029 12.078 1.00 97.88 88 LEU A N 1
ATOM 632 C CA . LEU A 1 88 ? 1.853 3.820 12.587 1.00 97.88 88 LEU A CA 1
ATOM 633 C C . LEU A 1 88 ? 2.663 4.181 13.838 1.00 97.88 88 LEU A C 1
ATOM 635 O O . LEU A 1 88 ? 3.651 4.904 13.722 1.00 97.88 88 LEU A O 1
ATOM 639 N N . VAL A 1 89 ? 2.255 3.698 15.017 1.00 95.31 89 VAL A N 1
ATOM 640 C CA . VAL A 1 89 ? 2.808 4.151 16.310 1.00 95.31 89 VAL A CA 1
ATOM 641 C C . VAL A 1 89 ? 3.498 3.039 17.093 1.00 95.31 89 VAL A C 1
ATOM 643 O O . VAL A 1 89 ? 2.882 2.032 17.423 1.00 95.31 89 VAL A O 1
ATOM 646 N N . GLY A 1 90 ? 4.756 3.229 17.481 1.00 93.19 90 GLY A N 1
ATOM 647 C CA . GLY A 1 90 ? 5.451 2.330 18.417 1.00 93.19 90 GLY A CA 1
ATOM 648 C C . GLY A 1 90 ? 6.058 1.061 17.803 1.00 93.19 90 GLY A C 1
ATOM 649 O O . GLY A 1 90 ? 6.784 0.347 18.488 1.00 93.19 90 GLY A O 1
ATOM 650 N N . GLY A 1 91 ? 5.843 0.795 16.514 1.00 95.25 91 GLY A N 1
ATOM 651 C CA . GLY A 1 91 ? 6.424 -0.356 15.824 1.00 95.25 91 GLY A CA 1
ATOM 652 C C . GLY A 1 91 ? 5.961 -0.483 14.378 1.00 95.25 91 GLY A C 1
ATOM 653 O O . GLY A 1 91 ? 5.085 0.258 13.931 1.00 95.25 91 GLY A O 1
ATOM 654 N N . ASP A 1 92 ? 6.576 -1.423 13.661 1.00 97.56 92 ASP A N 1
ATOM 655 C CA . ASP A 1 92 ? 6.083 -1.877 12.360 1.00 97.56 92 ASP A CA 1
ATOM 656 C C . ASP A 1 92 ? 4.681 -2.491 12.545 1.00 97.56 92 ASP A C 1
ATOM 658 O O . ASP A 1 92 ? 4.356 -2.987 13.631 1.00 97.56 92 ASP A O 1
ATOM 662 N N . ARG A 1 93 ? 3.835 -2.404 11.513 1.00 96.88 93 ARG A N 1
ATOM 663 C CA . ARG A 1 93 ? 2.441 -2.854 11.574 1.00 96.88 93 ARG A CA 1
ATOM 664 C C . ARG A 1 93 ? 2.083 -3.844 10.493 1.00 96.88 93 ARG A C 1
ATOM 666 O O . ARG A 1 93 ? 2.434 -3.655 9.331 1.00 96.88 93 ARG A O 1
ATOM 673 N N . THR A 1 94 ? 1.272 -4.816 10.879 1.00 95.94 94 THR A N 1
ATOM 674 C CA . THR A 1 94 ? 0.587 -5.739 9.984 1.00 95.94 94 THR A CA 1
ATOM 675 C C . THR A 1 94 ? -0.918 -5.555 10.097 1.00 95.94 94 THR A C 1
ATOM 677 O O . THR A 1 94 ? -1.496 -5.623 11.181 1.00 95.94 94 THR A O 1
ATOM 680 N N . VAL A 1 95 ? -1.562 -5.361 8.953 1.00 95.62 95 VAL A N 1
ATOM 681 C CA . VAL A 1 95 ? -3.013 -5.371 8.804 1.00 95.62 95 VAL A CA 1
ATOM 682 C C . VAL A 1 95 ? -3.382 -6.533 7.890 1.00 95.62 95 VAL A C 1
ATOM 684 O O . VAL A 1 95 ? -2.894 -6.616 6.766 1.00 95.62 95 VAL A O 1
ATOM 687 N N . SER A 1 96 ? -4.220 -7.451 8.363 1.00 94.88 96 SER A N 1
ATOM 688 C CA . SER A 1 96 ? -4.534 -8.678 7.627 1.00 94.88 96 SER A CA 1
ATOM 689 C C . SER A 1 96 ? -6.009 -9.053 7.652 1.00 94.88 96 SER A C 1
ATOM 691 O O . SER A 1 96 ? -6.692 -8.867 8.659 1.00 94.88 96 SER A O 1
ATOM 693 N N . THR A 1 97 ? -6.500 -9.611 6.550 1.00 94.88 97 THR A N 1
ATOM 694 C CA . THR A 1 97 ? -7.866 -10.145 6.442 1.00 94.88 97 THR A CA 1
ATOM 695 C C . THR A 1 97 ? -7.853 -11.571 5.894 1.00 94.88 97 THR A C 1
ATOM 697 O O . THR A 1 97 ? -6.829 -12.059 5.416 1.00 94.88 97 THR A O 1
ATOM 700 N N . THR A 1 98 ? -9.009 -12.241 5.907 1.00 93.50 98 THR A N 1
ATOM 701 C CA . THR A 1 98 ? -9.211 -13.479 5.143 1.00 93.50 98 THR A CA 1
ATOM 702 C C . THR A 1 98 ? -9.971 -13.158 3.860 1.00 93.50 98 THR A C 1
ATOM 704 O O . THR A 1 98 ? -11.199 -13.099 3.863 1.00 93.50 98 THR A O 1
ATOM 707 N N . ASN A 1 99 ? -9.247 -12.946 2.756 1.00 96.00 99 ASN A N 1
ATOM 708 C CA . ASN A 1 99 ? -9.835 -12.736 1.423 1.00 96.00 99 ASN A CA 1
ATOM 709 C C . ASN A 1 99 ? -10.830 -11.561 1.346 1.00 96.00 99 ASN A C 1
ATOM 711 O O . ASN A 1 99 ? -11.785 -11.605 0.575 1.00 96.00 99 ASN A O 1
ATOM 715 N N . SER A 1 100 ? -10.633 -10.530 2.169 1.00 97.69 100 SER A N 1
ATOM 716 C CA . SER A 1 100 ? -11.554 -9.394 2.302 1.00 97.69 100 SER A CA 1
ATOM 717 C C . SER A 1 100 ? -10.826 -8.060 2.181 1.00 97.69 100 SER A C 1
ATOM 719 O O . SER A 1 100 ? -9.624 -7.971 2.410 1.00 97.69 100 SER A O 1
ATOM 721 N N . ASN A 1 101 ? -11.534 -6.990 1.845 1.00 98.50 101 ASN A N 1
ATOM 722 C CA . ASN A 1 101 ? -10.871 -5.736 1.493 1.00 98.50 101 ASN A CA 1
ATOM 723 C C . ASN A 1 101 ? -10.206 -5.044 2.695 1.00 98.50 101 ASN A C 1
ATOM 725 O O . ASN A 1 101 ? -10.648 -5.172 3.839 1.00 98.50 101 ASN A O 1
ATOM 729 N N . VAL A 1 102 ? -9.166 -4.261 2.414 1.00 98.62 102 VAL A N 1
ATOM 730 C CA . VAL A 1 102 ? -8.562 -3.311 3.358 1.00 98.62 102 VAL A CA 1
ATOM 731 C C . VAL A 1 102 ? -8.609 -1.923 2.736 1.00 98.62 102 VAL A C 1
ATOM 733 O O . VAL A 1 102 ? -8.117 -1.712 1.628 1.00 98.62 102 VAL A O 1
ATOM 736 N N . ILE A 1 103 ? -9.219 -0.973 3.439 1.00 98.69 103 ILE A N 1
ATOM 737 C CA . ILE A 1 103 ? -9.498 0.366 2.923 1.00 98.69 103 ILE A CA 1
ATOM 738 C C . ILE A 1 103 ? -8.941 1.405 3.893 1.00 98.69 103 ILE A C 1
ATOM 740 O O . ILE A 1 103 ? -9.406 1.532 5.025 1.00 98.69 103 ILE A O 1
ATOM 744 N N . PHE A 1 104 ? -7.983 2.191 3.413 1.00 98.69 104 PHE A N 1
ATOM 745 C CA . PHE A 1 104 ? -7.514 3.419 4.042 1.00 98.69 104 PHE A CA 1
ATOM 746 C C . PHE A 1 104 ? -8.111 4.601 3.276 1.00 98.69 104 PHE A C 1
ATOM 748 O O . PHE A 1 104 ? -7.708 4.899 2.149 1.00 98.69 104 PHE A O 1
ATOM 755 N N . ALA A 1 105 ? -9.104 5.267 3.863 1.00 98.12 105 ALA A N 1
ATOM 756 C CA . ALA A 1 105 ? -9.824 6.355 3.200 1.00 98.12 105 ALA A CA 1
ATOM 757 C C . ALA A 1 105 ? -9.028 7.673 3.154 1.00 98.12 105 ALA A C 1
ATOM 759 O O . ALA A 1 105 ? -9.401 8.596 2.436 1.00 98.12 105 ALA A O 1
ATOM 760 N N . SER A 1 106 ? -7.934 7.771 3.910 1.00 97.94 106 SER A N 1
ATOM 761 C CA . SER A 1 106 ? -7.095 8.966 4.000 1.00 97.94 106 SER A CA 1
ATOM 762 C C . SER A 1 106 ? -5.610 8.588 4.031 1.00 97.94 106 SER A C 1
ATOM 764 O O . SER A 1 106 ? -5.226 7.494 3.613 1.00 97.94 106 SER A O 1
ATOM 766 N N . THR A 1 107 ? -4.756 9.521 4.450 1.00 98.25 107 THR A N 1
ATOM 767 C CA . THR A 1 107 ? -3.302 9.336 4.478 1.00 98.25 107 THR A CA 1
ATOM 768 C C . THR A 1 107 ? -2.871 8.238 5.444 1.00 98.25 107 THR A C 1
ATOM 770 O O . THR A 1 107 ? -3.538 8.007 6.448 1.00 98.25 107 THR A O 1
ATOM 773 N N . VAL A 1 108 ? -1.725 7.615 5.174 1.00 98.81 108 VAL A N 1
ATOM 774 C CA . VAL A 1 108 ? -1.080 6.656 6.083 1.00 98.81 108 VAL A CA 1
ATOM 775 C C . VAL A 1 108 ? 0.366 7.079 6.295 1.00 98.81 108 VAL A C 1
ATOM 777 O O . VAL A 1 108 ? 1.115 7.156 5.328 1.00 98.81 108 VAL A O 1
ATOM 780 N N . ASN A 1 109 ? 0.776 7.363 7.529 1.00 98.56 109 ASN A N 1
ATOM 781 C CA . ASN A 1 109 ? 2.097 7.923 7.834 1.00 98.56 109 ASN A CA 1
ATOM 782 C C . ASN A 1 109 ? 2.786 7.206 9.005 1.00 98.56 109 ASN A C 1
ATOM 784 O O . ASN A 1 109 ? 2.143 6.564 9.833 1.00 98.56 109 ASN A O 1
ATOM 788 N N . SER A 1 110 ? 4.106 7.351 9.105 1.00 98.31 110 SER A N 1
ATOM 789 C CA . SER A 1 110 ? 4.856 6.976 10.312 1.00 98.31 110 SER A CA 1
ATOM 790 C C . SER A 1 110 ? 4.610 7.961 11.469 1.00 98.31 110 SER A C 1
ATOM 792 O O . SER A 1 110 ? 4.223 9.107 11.249 1.00 98.31 110 SER A O 1
ATOM 794 N N . ASP A 1 111 ? 4.930 7.568 12.704 1.00 96.44 111 ASP A N 1
ATOM 795 C CA . ASP A 1 111 ? 4.905 8.429 13.903 1.00 96.44 111 ASP A CA 1
ATOM 796 C C . ASP A 1 111 ? 6.087 9.412 14.026 1.00 96.44 111 ASP A C 1
ATOM 798 O O . ASP A 1 111 ? 6.347 9.954 15.097 1.00 96.44 111 ASP A O 1
ATOM 802 N N . GLY A 1 112 ? 6.819 9.642 12.935 1.00 92.19 112 GLY A N 1
ATOM 803 C CA . GLY A 1 112 ? 8.105 10.346 12.928 1.00 92.19 112 GLY A CA 1
ATOM 804 C C . GLY A 1 112 ? 9.308 9.412 13.107 1.00 92.19 112 GLY A C 1
ATOM 805 O O . GLY A 1 112 ? 10.404 9.753 12.669 1.00 92.19 112 GLY A O 1
ATOM 806 N N . THR A 1 113 ? 9.111 8.200 13.639 1.00 96.00 113 THR A N 1
ATOM 807 C CA . THR A 1 113 ? 10.086 7.103 13.541 1.00 96.00 113 THR A CA 1
ATOM 808 C C . THR A 1 113 ? 9.716 6.225 12.353 1.00 96.00 113 THR A C 1
ATOM 810 O O . THR A 1 113 ? 8.555 5.883 12.183 1.00 96.00 113 THR A O 1
ATOM 813 N N . GLN A 1 114 ? 10.676 5.832 11.515 1.00 94.81 114 GLN A N 1
ATOM 814 C CA . GLN A 1 114 ? 10.376 5.044 10.315 1.00 94.81 114 GLN A CA 1
ATOM 815 C C . GLN A 1 114 ? 9.717 3.701 10.682 1.00 94.81 114 GLN A C 1
ATOM 817 O O . GLN A 1 114 ? 10.374 2.832 11.259 1.00 94.81 114 GLN A O 1
ATOM 822 N N . ARG A 1 115 ? 8.437 3.520 10.327 1.00 98.06 115 ARG A N 1
ATOM 823 C CA . ARG A 1 115 ? 7.675 2.275 10.547 1.00 98.06 115 ARG A CA 1
ATOM 824 C C . ARG A 1 115 ? 7.309 1.616 9.232 1.00 98.06 115 ARG A C 1
ATOM 826 O O . ARG A 1 115 ? 6.971 2.311 8.278 1.00 98.06 115 ARG A O 1
ATOM 833 N N . ALA A 1 116 ? 7.376 0.294 9.168 1.00 98.69 116 ALA A N 1
ATOM 834 C CA . ALA A 1 116 ? 6.874 -0.470 8.034 1.00 98.69 116 ALA A CA 1
ATOM 835 C C . ALA A 1 116 ? 5.374 -0.745 8.175 1.00 98.69 116 ALA A C 1
ATOM 837 O O . ALA A 1 116 ? 4.868 -0.901 9.288 1.00 98.69 116 ALA A O 1
ATOM 838 N N . LEU A 1 117 ? 4.688 -0.857 7.039 1.00 98.81 117 LEU A N 1
ATOM 839 C CA . LEU A 1 117 ? 3.327 -1.378 6.960 1.00 98.81 117 LEU A CA 1
ATOM 840 C C . LEU A 1 117 ? 3.303 -2.612 6.062 1.00 98.81 117 LEU A C 1
ATOM 842 O O . LEU A 1 117 ? 3.783 -2.580 4.929 1.00 98.81 117 LEU A O 1
ATOM 846 N N . THR A 1 118 ? 2.700 -3.681 6.561 1.00 98.81 118 THR A N 1
ATOM 847 C CA . THR A 1 118 ? 2.374 -4.887 5.805 1.00 98.81 118 THR A CA 1
ATOM 848 C C . THR A 1 118 ? 0.858 -5.024 5.723 1.00 98.81 118 THR A C 1
ATOM 850 O O . THR A 1 118 ? 0.184 -4.984 6.750 1.00 98.81 118 THR A O 1
ATOM 853 N N . VAL A 1 119 ? 0.319 -5.194 4.516 1.00 98.75 119 VAL A N 1
ATOM 854 C CA . VAL A 1 119 ? -1.096 -5.493 4.269 1.00 98.75 119 VAL A CA 1
ATOM 855 C C . VAL A 1 119 ? -1.207 -6.852 3.586 1.00 98.75 119 VAL A C 1
ATOM 857 O O . VAL A 1 119 ? -0.647 -7.048 2.506 1.00 98.75 119 VAL A O 1
ATOM 860 N N . THR A 1 120 ? -1.916 -7.791 4.209 1.00 97.31 120 THR A N 1
ATOM 861 C CA . THR A 1 120 ? -2.111 -9.155 3.692 1.00 97.31 120 THR A CA 1
ATOM 862 C C . THR A 1 120 ? -3.587 -9.534 3.710 1.00 97.31 120 THR A C 1
ATOM 864 O O . THR A 1 120 ? -4.156 -9.863 4.747 1.00 97.31 120 THR A O 1
ATOM 867 N N . ASN A 1 121 ? -4.231 -9.498 2.550 1.00 95.56 121 ASN A N 1
ATOM 868 C CA . ASN A 1 121 ? -5.672 -9.714 2.435 1.00 95.56 121 ASN A CA 1
ATOM 869 C C . ASN A 1 121 ? -6.076 -10.787 1.418 1.00 95.56 121 ASN A C 1
ATOM 871 O O . ASN A 1 121 ? -7.251 -10.892 1.068 1.00 95.56 121 ASN A O 1
ATOM 875 N N . GLY A 1 122 ? -5.134 -11.635 0.996 1.00 94.44 122 GLY A N 1
ATOM 876 C CA . GLY A 1 122 ? -5.414 -12.786 0.136 1.00 94.44 122 GLY A CA 1
ATOM 877 C C . GLY A 1 122 ? -6.023 -12.343 -1.192 1.00 94.44 122 GLY A C 1
ATOM 878 O O . GLY A 1 122 ? -5.410 -11.560 -1.910 1.00 94.44 122 GLY A O 1
ATOM 879 N N . THR A 1 123 ? -7.230 -12.820 -1.501 1.00 96.25 123 THR A N 1
ATOM 880 C CA . THR A 1 123 ? -7.976 -12.406 -2.705 1.00 96.25 123 THR A CA 1
ATOM 881 C C . THR A 1 123 ? -8.796 -11.122 -2.526 1.00 96.25 123 THR A C 1
ATOM 883 O O . THR A 1 123 ? -9.578 -10.782 -3.404 1.00 96.25 123 THR A O 1
ATOM 886 N N . GLY A 1 124 ? -8.702 -10.449 -1.377 1.00 98.50 124 GLY A N 1
ATOM 887 C CA . GLY A 1 124 ? -9.323 -9.145 -1.162 1.00 98.50 124 GLY A CA 1
ATOM 888 C C . GLY A 1 124 ? -8.498 -8.012 -1.773 1.00 98.50 124 GLY A C 1
ATOM 889 O O . GLY A 1 124 ? -7.291 -8.148 -1.986 1.00 98.50 124 GLY A O 1
ATOM 890 N N . ASP A 1 125 ? -9.141 -6.867 -1.988 1.00 98.69 125 ASP A N 1
ATOM 891 C CA . ASP A 1 125 ? -8.506 -5.677 -2.555 1.00 98.69 125 ASP A CA 1
ATOM 892 C C . ASP A 1 125 ? -7.970 -4.737 -1.479 1.00 98.69 125 ASP A C 1
ATOM 894 O O . ASP A 1 125 ? -8.563 -4.571 -0.408 1.00 98.69 125 ASP A O 1
ATOM 898 N N . THR A 1 126 ? -6.853 -4.072 -1.775 1.00 98.88 126 THR A N 1
ATOM 899 C CA . THR A 1 126 ? -6.307 -2.998 -0.937 1.00 98.88 126 THR A CA 1
ATOM 900 C C . THR A 1 126 ? -6.521 -1.644 -1.604 1.00 98.88 126 THR A C 1
ATOM 902 O O . THR A 1 126 ? -6.120 -1.433 -2.748 1.00 98.88 126 THR A O 1
ATOM 905 N N . THR A 1 127 ? -7.117 -0.695 -0.881 1.00 98.88 127 THR A N 1
ATOM 906 C CA . THR A 1 127 ? -7.331 0.676 -1.364 1.00 98.88 127 THR A CA 1
ATOM 907 C C . THR A 1 127 ? -6.718 1.695 -0.412 1.00 98.88 127 THR A C 1
ATOM 909 O O . THR A 1 127 ? -7.077 1.747 0.762 1.00 98.88 127 THR A O 1
ATOM 912 N N . PHE A 1 128 ? -5.850 2.556 -0.941 1.00 98.81 128 PHE A N 1
ATOM 913 C CA . PHE A 1 128 ? -5.379 3.777 -0.293 1.00 98.81 128 PHE A CA 1
ATOM 914 C C . PHE A 1 128 ? -5.917 4.983 -1.062 1.00 98.81 128 PHE A C 1
ATOM 916 O O . PHE A 1 128 ? -5.454 5.292 -2.160 1.00 98.81 128 PHE A O 1
ATOM 923 N N . SER A 1 129 ? -6.904 5.665 -0.485 1.00 97.94 129 SER A N 1
ATOM 924 C CA . SER A 1 129 ? -7.514 6.849 -1.107 1.00 97.94 129 SER A CA 1
ATOM 925 C C . SER A 1 129 ? -6.685 8.119 -0.878 1.00 97.94 129 SER A C 1
ATOM 927 O O . SER A 1 129 ? -6.755 9.052 -1.674 1.00 97.94 129 SER A O 1
ATOM 929 N N . GLY A 1 130 ? -5.884 8.154 0.193 1.00 98.06 130 GLY A N 1
ATOM 930 C CA . GLY A 1 130 ? -4.915 9.215 0.471 1.00 98.06 130 GLY A CA 1
ATOM 931 C C . GLY A 1 130 ? -3.472 8.813 0.156 1.00 98.06 130 GLY A C 1
ATOM 932 O O . GLY A 1 130 ? -3.187 7.684 -0.241 1.00 98.06 130 GLY A O 1
ATOM 933 N N . ALA A 1 131 ? -2.544 9.753 0.352 1.00 98.38 131 ALA A N 1
ATOM 934 C CA . ALA A 1 131 ? -1.115 9.502 0.177 1.00 98.38 131 ALA A CA 1
ATOM 935 C C . ALA A 1 131 ? -0.537 8.626 1.302 1.00 98.38 131 ALA A C 1
ATOM 937 O O . ALA A 1 131 ? -0.874 8.795 2.477 1.00 98.38 131 ALA A O 1
ATOM 938 N N . ILE A 1 132 ? 0.398 7.747 0.947 1.00 98.81 132 ILE A N 1
ATOM 939 C CA . ILE A 1 132 ? 1.198 6.977 1.898 1.00 98.81 132 ILE A CA 1
ATOM 940 C C . ILE A 1 132 ? 2.519 7.715 2.119 1.00 98.81 132 ILE A C 1
ATOM 942 O O . ILE A 1 132 ? 3.236 8.012 1.169 1.00 98.81 132 ILE A O 1
ATOM 946 N N . GLY A 1 133 ? 2.858 8.004 3.372 1.00 98.25 133 GLY A N 1
ATOM 947 C CA . GLY A 1 133 ? 4.124 8.616 3.764 1.00 98.25 133 GLY A CA 1
ATOM 948 C C . GLY A 1 133 ? 4.285 10.084 3.362 1.00 98.25 133 GLY A C 1
ATOM 949 O O . GLY A 1 133 ? 5.404 10.590 3.365 1.00 98.25 133 GLY A O 1
ATOM 950 N N . GLY A 1 134 ? 3.197 10.767 2.993 1.00 94.81 134 GLY A N 1
ATOM 951 C CA . GLY A 1 134 ? 3.242 12.131 2.461 1.00 94.81 134 GLY A CA 1
ATOM 952 C C . GLY A 1 134 ? 3.788 13.172 3.445 1.00 94.81 134 GLY A C 1
ATOM 953 O O . GLY A 1 134 ? 4.555 14.037 3.036 1.00 94.81 134 GLY A O 1
ATOM 954 N N . SER A 1 135 ? 3.426 13.088 4.730 1.00 96.44 135 SER A N 1
ATOM 955 C CA . SER A 1 135 ? 3.928 14.002 5.773 1.00 96.44 135 SER A CA 1
ATOM 956 C C . SER A 1 135 ? 5.020 13.375 6.638 1.00 96.44 135 SER A C 1
ATOM 958 O O . SER A 1 135 ? 5.926 14.074 7.085 1.00 96.44 135 SER A O 1
ATOM 960 N N . ALA A 1 136 ? 4.965 12.058 6.848 1.00 97.81 136 ALA A N 1
ATOM 961 C CA . ALA A 1 136 ? 6.021 11.296 7.503 1.00 97.81 136 ALA A CA 1
ATOM 962 C C . ALA A 1 136 ? 6.227 9.968 6.756 1.00 97.81 136 ALA A C 1
ATOM 964 O O . ALA A 1 136 ? 5.405 9.054 6.910 1.00 97.81 136 ALA A O 1
ATOM 965 N N . PRO A 1 137 ? 7.306 9.846 5.956 1.00 98.19 137 PRO A N 1
ATOM 966 C CA . PRO A 1 137 ? 7.544 8.686 5.106 1.00 98.19 137 PRO A CA 1
ATOM 967 C C . PRO A 1 137 ? 7.477 7.351 5.854 1.00 98.19 137 PRO A C 1
ATOM 969 O O . PRO A 1 137 ? 7.969 7.206 6.979 1.00 98.19 137 PRO A O 1
ATOM 972 N N . VAL A 1 138 ? 6.879 6.354 5.208 1.00 98.56 138 VAL A N 1
ATOM 973 C CA . VAL A 1 138 ? 6.805 4.978 5.721 1.00 98.56 138 VAL A CA 1
ATOM 974 C C . VAL A 1 138 ? 8.139 4.276 5.430 1.00 98.56 138 VAL A C 1
ATOM 976 O O . VAL A 1 138 ? 8.781 4.529 4.414 1.00 98.56 138 VAL A O 1
ATOM 979 N N . LYS A 1 139 ? 8.622 3.425 6.339 1.00 98.62 139 LYS A N 1
ATOM 980 C CA . LYS A 1 139 ? 9.898 2.698 6.182 1.00 98.62 139 LYS A CA 1
ATOM 981 C C . LYS A 1 139 ? 9.882 1.822 4.933 1.00 98.62 139 LYS A C 1
ATOM 983 O O . LYS A 1 139 ? 10.744 1.942 4.075 1.00 98.62 139 LYS A O 1
ATOM 988 N N . SER A 1 140 ? 8.886 0.953 4.845 1.00 98.62 140 SER A N 1
ATOM 989 C CA . SER A 1 140 ? 8.636 0.051 3.726 1.00 98.62 140 SER A CA 1
ATOM 990 C C . SER A 1 140 ? 7.156 -0.304 3.697 1.00 98.62 140 SER A C 1
ATOM 992 O O . SER A 1 140 ? 6.503 -0.316 4.744 1.00 98.62 140 SER A O 1
ATOM 994 N N . LEU A 1 141 ? 6.643 -0.611 2.512 1.00 98.88 141 LEU A N 1
ATOM 995 C CA . LEU A 1 141 ? 5.261 -1.024 2.309 1.00 98.88 141 LEU A CA 1
ATOM 996 C C . LEU A 1 141 ? 5.243 -2.389 1.623 1.00 98.88 141 LEU A C 1
ATOM 998 O O . LEU A 1 141 ? 5.746 -2.528 0.511 1.00 98.88 141 LEU A O 1
ATOM 1002 N N . THR A 1 142 ? 4.645 -3.382 2.272 1.00 98.88 142 THR A N 1
ATOM 1003 C CA . THR A 1 142 ? 4.450 -4.720 1.704 1.00 98.88 142 THR A CA 1
ATOM 1004 C C . THR A 1 142 ? 2.962 -4.962 1.511 1.00 98.88 142 THR A C 1
ATOM 1006 O O . THR A 1 142 ? 2.210 -4.915 2.478 1.00 98.88 142 THR A O 1
ATOM 1009 N N . ILE A 1 143 ? 2.532 -5.244 0.283 1.00 98.81 143 ILE A N 1
ATOM 1010 C CA . ILE A 1 143 ? 1.138 -5.543 -0.064 1.00 98.81 143 ILE A CA 1
ATOM 1011 C C . ILE A 1 143 ? 1.060 -6.947 -0.660 1.00 98.81 143 ILE A C 1
ATOM 1013 O O . ILE A 1 143 ? 1.806 -7.274 -1.582 1.00 98.81 143 ILE A O 1
ATOM 1017 N N . THR A 1 144 ? 0.148 -7.771 -0.149 1.00 98.62 144 THR A N 1
ATOM 1018 C CA . THR A 1 144 ? -0.259 -9.047 -0.753 1.00 98.62 144 THR A CA 1
ATOM 1019 C C . THR A 1 144 ? -1.782 -9.084 -0.848 1.00 98.62 144 THR A C 1
ATOM 1021 O O . THR A 1 144 ? -2.448 -9.347 0.156 1.00 98.62 144 THR A O 1
ATOM 1024 N N . SER A 1 145 ? -2.303 -8.790 -2.039 1.00 98.50 145 SER A N 1
ATOM 1025 C CA . SER A 1 145 ? -3.731 -8.588 -2.322 1.00 98.50 145 SER A CA 1
ATOM 1026 C C . SER A 1 145 ? -4.099 -9.085 -3.723 1.00 98.50 145 SER A C 1
ATOM 1028 O O . SER A 1 145 ? -3.211 -9.414 -4.517 1.00 98.50 145 SER A O 1
ATOM 1030 N N . ASP A 1 146 ? -5.390 -9.106 -4.066 1.00 98.56 146 ASP A N 1
ATOM 1031 C CA . ASP A 1 146 ? -5.778 -9.271 -5.469 1.00 98.56 146 ASP A CA 1
ATOM 1032 C C . ASP A 1 146 ? -5.465 -7.987 -6.244 1.00 98.56 146 ASP A C 1
ATOM 1034 O O . ASP A 1 146 ? -4.515 -7.959 -7.033 1.00 98.56 146 ASP A O 1
ATOM 1038 N N . GLN A 1 147 ? -6.173 -6.891 -5.954 1.00 98.62 147 GLN A N 1
ATOM 1039 C CA . GLN A 1 147 ? -5.884 -5.576 -6.530 1.00 98.62 147 GLN A CA 1
ATOM 1040 C C . GLN A 1 147 ? -5.334 -4.584 -5.504 1.00 98.62 147 GLN A C 1
ATOM 1042 O O . GLN A 1 147 ? -5.566 -4.684 -4.295 1.00 98.62 147 GLN A O 1
ATOM 1047 N N . LEU A 1 148 ? -4.589 -3.602 -6.008 1.00 98.81 148 LEU A N 1
ATOM 1048 C CA . LEU A 1 148 ? -4.141 -2.419 -5.284 1.00 98.81 148 LEU A CA 1
ATOM 1049 C C . LEU A 1 148 ? -4.574 -1.164 -6.043 1.00 98.81 148 LEU A C 1
ATOM 1051 O O . LEU A 1 148 ? -4.200 -0.975 -7.201 1.00 98.81 148 LEU A O 1
ATOM 1055 N N . THR A 1 149 ? -5.284 -0.273 -5.356 1.00 98.81 149 THR A N 1
ATOM 1056 C CA . THR A 1 149 ? -5.503 1.109 -5.798 1.00 98.81 149 THR A CA 1
ATOM 1057 C C . THR A 1 149 ? -4.828 2.050 -4.813 1.00 98.81 149 THR A C 1
ATOM 1059 O O . THR A 1 149 ? -5.153 2.024 -3.627 1.00 98.81 149 THR A O 1
ATOM 1062 N N . ALA A 1 150 ? -3.889 2.875 -5.276 1.00 98.69 150 ALA A N 1
ATOM 1063 C CA . ALA A 1 150 ? -3.204 3.839 -4.417 1.00 98.69 150 ALA A CA 1
ATOM 1064 C C . ALA A 1 150 ? -2.883 5.164 -5.124 1.00 98.69 150 ALA A C 1
ATOM 1066 O O . ALA A 1 150 ? -2.692 5.216 -6.341 1.00 98.69 150 ALA A O 1
ATOM 1067 N N . GLY A 1 151 ? -2.804 6.233 -4.327 1.00 97.94 151 GLY A N 1
ATOM 1068 C CA . GLY A 1 151 ? -2.304 7.547 -4.731 1.00 97.94 151 GLY A CA 1
ATOM 1069 C C . GLY A 1 151 ? -0.776 7.658 -4.650 1.00 97.94 151 GLY A C 1
ATOM 1070 O O . GLY A 1 151 ? -0.052 6.748 -5.043 1.00 97.94 151 GLY A O 1
ATOM 1071 N N . ALA A 1 152 ? -0.273 8.797 -4.164 1.00 98.50 152 ALA A N 1
ATOM 1072 C CA . ALA A 1 152 ? 1.165 9.024 -3.989 1.00 98.50 152 ALA A CA 1
ATOM 1073 C C . ALA A 1 152 ? 1.751 8.167 -2.854 1.00 98.50 152 ALA A C 1
ATOM 1075 O O . ALA A 1 152 ? 1.088 7.939 -1.840 1.00 98.50 152 ALA A O 1
ATOM 1076 N N . ILE A 1 153 ? 3.000 7.726 -3.017 1.00 98.88 153 ILE A N 1
ATOM 1077 C CA . ILE A 1 153 ? 3.707 6.855 -2.071 1.00 98.88 153 ILE A CA 1
ATOM 1078 C C . ILE A 1 153 ? 5.116 7.405 -1.830 1.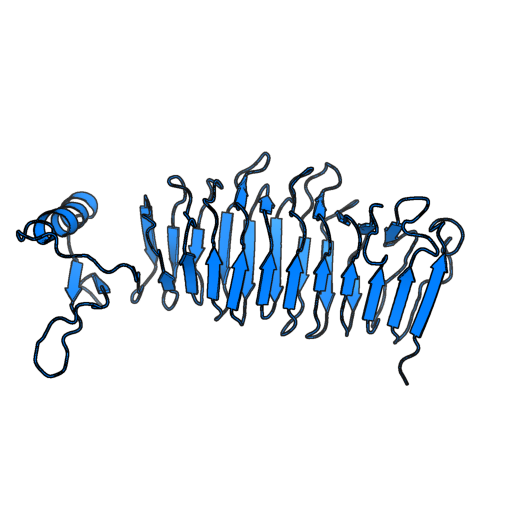00 98.88 153 ILE A C 1
ATOM 1080 O O . ILE A 1 153 ? 5.923 7.470 -2.753 1.00 98.88 153 ILE A O 1
ATOM 1084 N N . THR A 1 154 ? 5.448 7.721 -0.582 1.00 98.69 154 THR A N 1
ATOM 1085 C CA . THR A 1 154 ? 6.794 8.146 -0.174 1.00 98.69 154 THR A CA 1
ATOM 1086 C C . THR A 1 154 ? 7.361 7.168 0.852 1.00 98.69 154 THR A C 1
ATOM 1088 O O . THR A 1 154 ? 6.785 6.992 1.931 1.00 98.69 154 THR A O 1
ATOM 1091 N N . LEU A 1 155 ? 8.498 6.537 0.533 1.00 98.62 155 LEU A N 1
ATOM 1092 C CA . LEU A 1 155 ? 9.106 5.485 1.360 1.00 98.62 155 LEU A CA 1
ATOM 1093 C C . LEU A 1 155 ? 10.594 5.716 1.633 1.00 98.62 155 LEU A C 1
ATOM 1095 O O . LEU A 1 155 ? 11.303 6.294 0.819 1.00 98.62 155 LEU A O 1
ATOM 1099 N N . ASN A 1 156 ? 11.088 5.182 2.750 1.00 97.94 156 ASN A N 1
ATOM 1100 C CA . ASN A 1 156 ? 12.524 5.094 3.062 1.00 97.94 156 ASN A CA 1
ATOM 1101 C C . ASN A 1 156 ? 13.141 3.732 2.687 1.00 97.94 156 ASN A C 1
ATOM 1103 O O . ASN A 1 156 ? 14.222 3.388 3.160 1.00 97.94 156 ASN A O 1
ATOM 1107 N N . GLY A 1 157 ? 12.436 2.931 1.891 1.00 98.00 157 GLY A N 1
ATOM 1108 C CA . GLY A 1 157 ? 12.768 1.538 1.627 1.00 98.00 157 GLY A CA 1
ATOM 1109 C C . GLY A 1 157 ? 11.857 0.933 0.563 1.00 98.00 157 GLY A C 1
ATOM 1110 O O . GLY A 1 157 ? 11.343 1.632 -0.306 1.00 98.00 157 GLY A O 1
ATOM 1111 N N . ALA A 1 158 ? 11.670 -0.384 0.586 1.00 97.94 158 ALA A N 1
ATOM 1112 C CA . ALA A 1 158 ? 10.971 -1.069 -0.499 1.00 97.94 158 ALA A CA 1
ATOM 1113 C C . ALA A 1 158 ? 9.442 -0.897 -0.448 1.00 97.94 158 ALA A C 1
ATOM 1115 O O . ALA A 1 158 ? 8.824 -1.029 0.611 1.00 97.94 158 ALA A O 1
ATOM 1116 N N . LEU A 1 159 ? 8.846 -0.679 -1.622 1.00 98.81 159 LEU A N 1
ATOM 1117 C CA . LEU A 1 159 ? 7.485 -1.080 -1.951 1.00 98.81 159 LEU A CA 1
ATOM 1118 C C . LEU A 1 159 ? 7.540 -2.480 -2.568 1.00 98.81 159 LEU A C 1
ATOM 1120 O O . LEU A 1 159 ? 8.027 -2.634 -3.687 1.00 98.81 159 LEU A O 1
ATOM 1124 N N . THR A 1 160 ? 7.009 -3.480 -1.871 1.00 98.81 160 THR A N 1
ATOM 1125 C CA . THR A 1 160 ? 6.820 -4.832 -2.410 1.00 98.81 160 THR A CA 1
ATOM 1126 C C . THR A 1 160 ? 5.337 -5.073 -2.633 1.00 98.81 160 THR A C 1
ATOM 1128 O O . THR A 1 160 ? 4.572 -5.138 -1.674 1.00 98.81 160 THR A O 1
ATOM 1131 N N . ALA A 1 161 ? 4.923 -5.209 -3.891 1.00 98.75 161 ALA A N 1
ATOM 1132 C CA . ALA A 1 161 ? 3.530 -5.419 -4.266 1.00 98.75 161 ALA A CA 1
ATOM 1133 C C . ALA A 1 161 ? 3.354 -6.784 -4.946 1.00 98.75 161 ALA A C 1
ATOM 1135 O O . ALA A 1 161 ? 3.705 -6.955 -6.116 1.00 98.75 161 ALA A O 1
ATOM 1136 N N . THR A 1 162 ? 2.797 -7.745 -4.209 1.00 98.75 162 THR A N 1
ATOM 1137 C CA . THR A 1 162 ? 2.399 -9.069 -4.700 1.00 98.75 162 THR A CA 1
ATOM 1138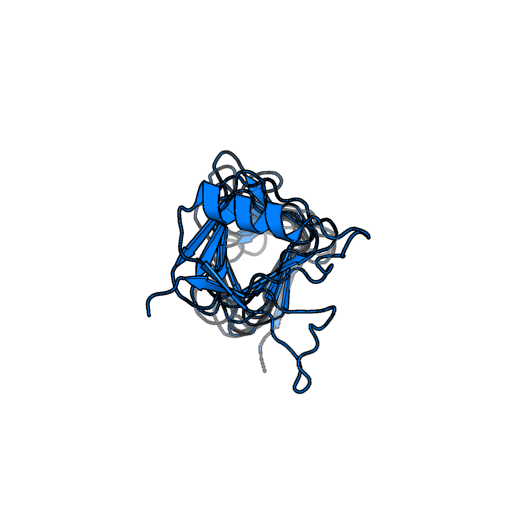 C C . THR A 1 162 ? 0.911 -9.037 -5.032 1.00 98.75 162 THR A C 1
ATOM 1140 O O . THR A 1 162 ? 0.081 -9.061 -4.127 1.00 98.75 162 THR A O 1
ATOM 1143 N N . LEU A 1 163 ? 0.583 -8.942 -6.323 1.00 98.75 163 LEU A N 1
ATOM 1144 C CA . LEU A 1 163 ? -0.776 -8.645 -6.796 1.00 98.75 163 LEU A CA 1
ATOM 1145 C C . LEU A 1 163 ? -1.304 -9.767 -7.697 1.00 98.75 163 LEU A C 1
ATOM 1147 O O . LEU A 1 163 ? -0.583 -10.232 -8.588 1.00 98.75 163 LEU A O 1
ATOM 1151 N N . GLY A 1 164 ? -2.549 -10.188 -7.476 1.00 98.31 164 GLY A N 1
ATOM 1152 C CA . GLY A 1 164 ? -3.242 -11.200 -8.284 1.00 98.31 164 GLY A CA 1
ATOM 1153 C C . GLY A 1 164 ? -3.910 -10.634 -9.541 1.00 98.31 164 GLY A C 1
ATOM 1154 O O . GLY A 1 164 ? -3.829 -11.245 -10.610 1.00 98.31 164 GLY A O 1
ATOM 1155 N N . GLY A 1 165 ? -4.486 -9.436 -9.426 1.00 97.75 165 GLY A N 1
ATOM 1156 C CA . GLY A 1 165 ? -5.331 -8.786 -10.422 1.00 97.75 165 GLY A CA 1
ATOM 1157 C C . GLY A 1 165 ? -4.730 -7.513 -11.025 1.00 97.75 165 GLY A C 1
ATOM 1158 O O . GLY A 1 165 ? -3.518 -7.283 -11.012 1.00 97.75 165 GLY A O 1
ATOM 1159 N N . SER A 1 166 ? -5.588 -6.676 -11.615 1.00 98.19 166 SER A N 1
ATOM 1160 C CA . SER A 1 166 ? -5.175 -5.399 -12.213 1.00 98.19 166 SER A CA 1
ATOM 1161 C C . SER A 1 166 ? -5.138 -4.305 -11.155 1.00 98.19 166 SER A C 1
ATOM 1163 O O . SER A 1 166 ? -6.122 -4.061 -10.479 1.00 98.19 166 SER A O 1
ATOM 1165 N N . SER A 1 167 ? -4.000 -3.643 -11.017 1.00 98.75 167 SER A N 1
ATOM 1166 C CA . SER A 1 167 ? -3.724 -2.671 -9.962 1.00 98.75 167 SER A CA 1
ATOM 1167 C C . SER A 1 167 ? -3.197 -1.368 -10.543 1.00 98.75 167 SER A C 1
ATOM 1169 O O . SER A 1 167 ? -2.587 -1.355 -11.617 1.00 98.75 167 SER A O 1
ATOM 1171 N N . SER A 1 168 ? -3.373 -0.271 -9.813 1.00 98.25 168 SER A N 1
ATOM 1172 C CA . SER A 1 168 ? -2.893 1.045 -10.223 1.00 98.25 168 SER A CA 1
ATOM 1173 C C . SER A 1 168 ? -2.345 1.860 -9.060 1.00 98.25 168 SER A C 1
ATOM 1175 O O . SER A 1 168 ? -2.978 1.968 -8.008 1.00 98.25 168 SER A O 1
ATOM 1177 N N . ILE A 1 169 ? -1.204 2.498 -9.305 1.00 98.62 169 ILE A N 1
ATOM 1178 C CA . ILE A 1 169 ? -0.672 3.586 -8.488 1.00 98.62 169 ILE A CA 1
ATOM 1179 C C . ILE A 1 169 ? -0.707 4.837 -9.363 1.00 98.62 169 ILE A C 1
ATOM 1181 O O . ILE A 1 169 ? -0.004 4.937 -10.374 1.00 98.62 169 ILE A O 1
ATOM 1185 N N . THR A 1 170 ? -1.591 5.767 -9.014 1.00 97.31 170 THR A N 1
ATOM 1186 C CA . THR A 1 170 ? -1.862 6.957 -9.831 1.00 97.31 170 THR A CA 1
ATOM 1187 C C . THR A 1 170 ? -1.000 8.151 -9.443 1.00 97.31 170 THR A C 1
ATOM 1189 O O . THR A 1 170 ? -0.836 9.059 -10.254 1.00 97.31 170 THR A O 1
ATOM 1192 N N . GLY A 1 171 ? -0.438 8.152 -8.230 1.00 97.56 171 GLY A N 1
ATOM 1193 C CA . GLY A 1 171 ? 0.474 9.185 -7.747 1.00 97.56 171 GLY A CA 1
ATOM 1194 C C . GLY A 1 171 ? 1.950 8.821 -7.911 1.00 97.56 171 GLY A C 1
ATOM 1195 O O . GLY A 1 171 ? 2.305 7.711 -8.297 1.00 97.56 171 GLY A O 1
ATOM 1196 N N . VAL A 1 172 ? 2.818 9.788 -7.609 1.00 98.12 172 VAL A N 1
ATOM 1197 C CA . VAL A 1 172 ? 4.277 9.622 -7.662 1.00 98.12 172 VAL A CA 1
ATOM 1198 C C . VAL A 1 172 ? 4.736 8.672 -6.557 1.00 98.12 172 VAL A C 1
ATOM 1200 O O . VAL A 1 172 ? 4.369 8.857 -5.395 1.00 98.12 172 VAL A O 1
ATOM 1203 N N . ILE A 1 173 ? 5.576 7.698 -6.911 1.00 98.69 173 ILE A N 1
ATOM 1204 C CA . ILE A 1 173 ? 6.411 6.970 -5.953 1.00 98.69 173 ILE A CA 1
ATOM 1205 C C . ILE A 1 173 ? 7.721 7.749 -5.771 1.00 98.69 173 ILE A C 1
ATOM 1207 O O . ILE A 1 173 ? 8.428 8.016 -6.749 1.00 98.69 173 ILE A O 1
ATOM 1211 N N . ALA A 1 174 ? 8.049 8.110 -4.531 1.00 98.44 174 ALA A N 1
ATOM 1212 C CA . ALA A 1 174 ? 9.178 8.968 -4.183 1.00 98.44 174 ALA A CA 1
ATOM 1213 C C . ALA A 1 174 ? 10.031 8.400 -3.037 1.00 98.44 174 ALA A C 1
ATOM 1215 O O . ALA A 1 174 ? 9.570 7.612 -2.206 1.00 98.44 174 ALA A O 1
ATOM 1216 N N . ASN A 1 175 ? 11.282 8.858 -2.974 1.00 98.31 175 ASN A N 1
ATOM 1217 C CA . ASN A 1 175 ? 12.142 8.667 -1.809 1.00 98.31 175 ASN A CA 1
ATOM 1218 C C . ASN A 1 175 ? 11.649 9.522 -0.631 1.00 98.31 175 ASN A C 1
ATOM 1220 O O . ASN A 1 175 ? 11.220 10.661 -0.818 1.00 98.31 175 ASN A O 1
ATOM 1224 N N . GLY A 1 176 ? 11.793 8.999 0.582 1.00 96.94 176 GLY A N 1
ATOM 1225 C CA . GLY A 1 176 ? 11.812 9.789 1.805 1.00 96.94 176 GLY A CA 1
ATOM 1226 C C . GLY A 1 176 ? 13.219 10.325 2.086 1.00 96.94 176 GLY A C 1
ATOM 1227 O O . GLY A 1 176 ? 13.922 10.800 1.198 1.00 96.94 176 GLY A O 1
ATOM 1228 N N . ALA A 1 177 ? 13.661 10.195 3.334 1.00 95.69 177 ALA A N 1
ATOM 1229 C CA . ALA A 1 177 ? 15.046 10.428 3.741 1.00 95.69 177 ALA A CA 1
ATOM 1230 C C . ALA A 1 177 ? 16.020 9.357 3.210 1.00 95.69 177 ALA A C 1
ATOM 1232 O O . ALA A 1 177 ? 17.232 9.561 3.209 1.00 95.69 177 ALA A O 1
ATOM 1233 N N . SER A 1 178 ? 15.513 8.198 2.791 1.00 96.38 178 SER A N 1
ATOM 1234 C CA . SER A 1 178 ? 16.294 7.119 2.184 1.00 96.38 178 SER A CA 1
ATOM 1235 C C . SER A 1 178 ? 15.660 6.653 0.881 1.00 96.38 178 SER A C 1
ATOM 1237 O O . SER A 1 178 ? 14.511 6.967 0.571 1.00 96.38 178 SER A O 1
ATOM 1239 N N . THR A 1 179 ? 16.445 5.922 0.098 1.00 96.56 179 THR A N 1
ATOM 1240 C CA . THR A 1 179 ? 16.049 5.464 -1.227 1.00 96.56 179 THR A CA 1
ATOM 1241 C C . THR A 1 179 ? 14.888 4.475 -1.164 1.00 96.56 179 THR A C 1
ATOM 1243 O O . THR A 1 179 ? 14.957 3.473 -0.452 1.00 96.56 179 THR A O 1
ATOM 1246 N N . ALA A 1 180 ? 13.852 4.731 -1.961 1.00 98.19 180 ALA A N 1
ATOM 1247 C CA . ALA A 1 180 ? 12.767 3.794 -2.186 1.00 98.19 180 ALA A CA 1
ATOM 1248 C C . ALA A 1 180 ? 13.081 2.854 -3.357 1.00 98.19 180 ALA A C 1
ATOM 1250 O O . ALA A 1 180 ? 13.621 3.283 -4.379 1.00 98.19 180 ALA A O 1
ATOM 1251 N N . ASN A 1 181 ? 12.711 1.582 -3.209 1.00 97.75 181 ASN A N 1
ATOM 1252 C CA . ASN A 1 181 ? 12.796 0.562 -4.260 1.00 97.75 181 ASN A CA 1
ATOM 1253 C C . ASN A 1 181 ? 11.387 0.078 -4.618 1.00 97.75 181 ASN A C 1
ATOM 1255 O O . ASN A 1 181 ? 10.504 0.087 -3.761 1.00 97.75 181 ASN A O 1
ATOM 1259 N N . LEU A 1 182 ? 11.196 -0.415 -5.839 1.00 98.75 182 LEU A N 1
ATOM 1260 C CA . LEU A 1 182 ? 9.958 -1.058 -6.276 1.00 98.75 182 LEU A CA 1
ATOM 1261 C C . LEU A 1 182 ? 10.211 -2.535 -6.583 1.00 98.75 182 LEU A C 1
ATOM 1263 O O . LEU A 1 182 ? 11.069 -2.859 -7.398 1.00 98.75 182 LEU A O 1
ATOM 1267 N N . VAL A 1 183 ? 9.420 -3.424 -5.984 1.00 98.75 183 VAL A N 1
ATOM 1268 C CA . VAL A 1 183 ? 9.352 -4.848 -6.324 1.00 98.75 183 VAL A CA 1
ATOM 1269 C C . VAL A 1 183 ? 7.920 -5.189 -6.726 1.00 98.75 183 VAL A C 1
ATOM 1271 O O . VAL A 1 183 ? 7.008 -5.182 -5.898 1.00 98.75 183 VAL A O 1
ATOM 1274 N N . LYS A 1 184 ? 7.718 -5.509 -8.005 1.00 98.50 184 LYS A N 1
ATOM 1275 C CA . LYS A 1 184 ? 6.461 -6.035 -8.539 1.00 98.50 184 LYS A CA 1
ATOM 1276 C C . LYS A 1 184 ? 6.513 -7.562 -8.571 1.00 98.50 184 LYS A C 1
ATOM 1278 O O . LYS A 1 184 ? 7.308 -8.145 -9.302 1.00 98.50 184 LYS A O 1
ATOM 1283 N N . ALA A 1 185 ? 5.618 -8.198 -7.825 1.00 98.38 185 ALA A N 1
ATOM 1284 C CA . ALA A 1 185 ? 5.430 -9.643 -7.768 1.00 98.38 185 ALA A CA 1
ATOM 1285 C C . ALA A 1 185 ? 3.949 -10.021 -7.976 1.00 98.38 185 ALA A C 1
ATOM 1287 O O . ALA A 1 185 ? 3.085 -9.160 -8.175 1.00 98.38 185 ALA A O 1
ATOM 1288 N N . GLY A 1 186 ? 3.647 -11.319 -7.953 1.00 98.38 186 GLY A N 1
ATOM 1289 C CA . GLY A 1 186 ? 2.317 -11.850 -8.266 1.00 98.38 186 GLY A CA 1
ATOM 1290 C C . GLY A 1 186 ? 1.991 -11.821 -9.764 1.00 98.38 186 GLY A C 1
ATOM 1291 O O . GLY A 1 186 ? 2.630 -11.116 -10.546 1.00 98.38 186 GLY A O 1
ATOM 1292 N N . SER A 1 187 ? 1.005 -12.615 -10.176 1.00 97.25 187 SER A N 1
ATOM 1293 C CA . SER A 1 187 ? 0.628 -12.809 -11.584 1.00 97.25 187 SER A CA 1
ATOM 1294 C C . SER A 1 187 ? -0.047 -11.598 -12.229 1.00 97.25 187 SER A C 1
ATOM 1296 O O . SER A 1 187 ? -0.086 -11.509 -13.454 1.00 97.25 187 SER A O 1
ATOM 1298 N N . GLY A 1 188 ? -0.577 -10.679 -11.421 1.00 98.25 188 GLY A N 1
ATOM 1299 C CA . GLY A 1 188 ? -1.356 -9.535 -11.870 1.00 98.25 188 GLY A CA 1
ATOM 1300 C C . GLY A 1 188 ? -0.541 -8.440 -12.556 1.00 98.25 188 GLY A C 1
ATOM 1301 O O . GLY A 1 188 ? 0.688 -8.513 -12.697 1.00 98.25 188 GLY A O 1
ATOM 1302 N N . THR A 1 189 ? -1.244 -7.378 -12.935 1.00 98.12 189 THR A N 1
ATOM 1303 C CA . THR A 1 189 ? -0.674 -6.195 -13.589 1.00 98.12 189 THR A CA 1
ATOM 1304 C C . THR A 1 189 ? -0.645 -5.030 -12.612 1.00 98.12 189 THR A C 1
ATOM 1306 O O . THR A 1 189 ? -1.667 -4.707 -12.023 1.00 98.12 189 THR A O 1
ATOM 1309 N N . LEU A 1 190 ? 0.493 -4.354 -12.472 1.00 98.75 190 LEU A N 1
ATOM 1310 C CA . LEU A 1 190 ? 0.592 -3.068 -11.778 1.00 98.75 190 LEU A CA 1
ATOM 1311 C C . LEU A 1 190 ? 0.805 -1.958 -12.802 1.00 98.75 190 LEU A C 1
ATOM 1313 O O . LEU A 1 190 ? 1.769 -2.015 -13.556 1.00 98.75 190 LEU A O 1
ATOM 1317 N N . THR A 1 191 ? -0.062 -0.950 -12.807 1.00 97.88 191 THR A N 1
ATOM 1318 C CA . THR A 1 191 ? 0.057 0.227 -13.673 1.00 97.88 191 THR A CA 1
ATOM 1319 C C . THR A 1 191 ? 0.542 1.437 -12.882 1.00 97.88 191 THR A C 1
ATOM 1321 O O . THR A 1 191 ? -0.078 1.815 -11.889 1.00 97.88 191 THR A O 1
ATOM 1324 N N . LEU A 1 192 ? 1.625 2.062 -13.339 1.00 98.06 192 LEU A N 1
ATOM 1325 C CA . LEU A 1 192 ? 2.131 3.338 -12.841 1.00 98.06 192 LEU A CA 1
ATOM 1326 C C . LEU A 1 192 ? 1.747 4.449 -13.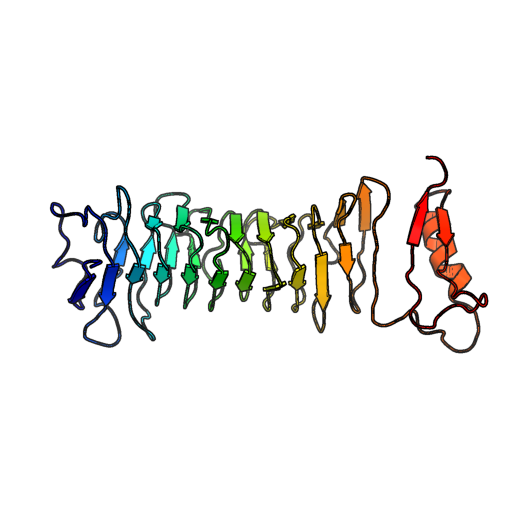823 1.00 98.06 192 LEU A C 1
ATOM 1328 O O . LEU A 1 192 ? 2.083 4.374 -15.010 1.00 98.06 192 LEU A O 1
ATOM 1332 N N . SER A 1 193 ? 1.059 5.477 -13.324 1.00 95.06 193 SER A N 1
ATOM 1333 C CA . SER A 1 193 ? 0.508 6.552 -14.171 1.00 95.06 193 SER A CA 1
ATOM 1334 C C . SER A 1 193 ? 1.156 7.925 -13.953 1.00 95.06 193 SER A C 1
ATOM 1336 O O . SER A 1 193 ? 0.929 8.843 -14.744 1.00 95.06 193 SER A O 1
ATOM 1338 N N . ALA A 1 194 ? 1.984 8.076 -12.915 1.00 95.69 194 ALA A N 1
ATOM 1339 C CA . ALA A 1 194 ? 2.729 9.302 -12.628 1.00 95.69 194 ALA A CA 1
ATOM 1340 C C . ALA A 1 194 ? 4.227 9.166 -12.937 1.00 95.69 194 ALA A C 1
ATOM 1342 O O . ALA A 1 194 ? 4.771 8.062 -13.013 1.00 95.69 194 ALA A O 1
ATOM 1343 N N . SER A 1 195 ? 4.904 10.305 -13.089 1.00 94.12 195 SER A N 1
ATOM 1344 C CA . SER A 1 195 ? 6.361 10.357 -13.220 1.00 94.12 195 SER A CA 1
ATOM 1345 C C . SER A 1 195 ? 7.012 10.076 -11.868 1.00 94.12 195 SER A C 1
ATOM 1347 O O . SER A 1 195 ? 7.010 10.931 -10.984 1.00 94.12 195 SER A O 1
ATOM 1349 N N . ASN A 1 196 ? 7.543 8.871 -11.691 1.00 97.00 196 ASN A N 1
ATOM 1350 C CA . ASN A 1 196 ? 8.118 8.428 -10.427 1.00 97.00 196 ASN A CA 1
ATOM 1351 C C . ASN A 1 196 ? 9.519 9.011 -10.212 1.00 97.00 196 ASN A C 1
ATOM 1353 O O . ASN A 1 196 ? 10.282 9.173 -11.161 1.00 97.00 196 ASN A O 1
ATOM 1357 N N . THR A 1 197 ? 9.865 9.306 -8.958 1.00 96.69 197 THR A N 1
ATOM 1358 C CA . THR A 1 197 ? 11.119 9.991 -8.589 1.00 96.69 197 THR A CA 1
ATOM 1359 C C . THR A 1 197 ? 11.985 9.199 -7.615 1.00 96.69 197 THR A C 1
ATOM 1361 O O . THR A 1 197 ? 13.067 9.657 -7.246 1.00 96.69 197 THR A O 1
ATOM 1364 N N . TYR A 1 198 ? 11.546 8.009 -7.190 1.00 97.81 198 TYR A N 1
ATOM 1365 C CA . TYR A 1 198 ? 12.394 7.115 -6.409 1.00 97.81 198 TYR A CA 1
ATOM 1366 C C . TYR A 1 198 ? 13.674 6.774 -7.175 1.00 97.81 198 TYR A C 1
ATOM 1368 O O . TYR A 1 198 ? 13.674 6.634 -8.396 1.00 97.81 198 TYR A O 1
ATOM 1376 N N . THR A 1 199 ? 14.784 6.639 -6.459 1.00 96.12 199 THR A N 1
ATOM 1377 C CA . THR A 1 199 ? 16.097 6.438 -7.097 1.00 96.12 199 THR A CA 1
ATOM 1378 C C . THR A 1 199 ? 16.636 5.024 -6.939 1.00 96.12 199 THR A C 1
ATOM 1380 O O . THR A 1 199 ? 17.731 4.731 -7.411 1.00 96.12 199 THR A O 1
ATOM 1383 N N . GLY A 1 200 ? 15.898 4.160 -6.247 1.00 96.38 200 GLY A N 1
ATOM 1384 C CA . GLY A 1 200 ? 16.275 2.777 -6.008 1.00 96.38 200 GLY A CA 1
ATOM 1385 C C . GLY A 1 200 ? 15.990 1.869 -7.187 1.00 96.38 200 GLY A C 1
ATOM 1386 O O . GLY A 1 200 ? 15.683 2.328 -8.287 1.00 96.38 200 GLY A O 1
ATOM 1387 N N . THR A 1 201 ? 16.106 0.563 -6.976 1.00 95.31 201 THR A N 1
ATOM 1388 C CA . THR A 1 201 ? 15.889 -0.430 -8.032 1.00 95.31 201 THR A CA 1
ATOM 1389 C C . THR A 1 201 ? 14.406 -0.628 -8.333 1.00 95.31 201 THR A C 1
ATOM 1391 O O . THR A 1 201 ? 13.544 -0.453 -7.471 1.00 95.31 201 THR A O 1
ATOM 1394 N N . THR A 1 202 ? 14.116 -1.020 -9.572 1.00 96.69 202 THR A N 1
ATOM 1395 C CA . THR A 1 202 ? 12.812 -1.523 -10.005 1.00 96.69 202 THR A CA 1
ATOM 1396 C C . THR A 1 202 ? 12.971 -2.986 -10.389 1.00 96.69 202 THR A C 1
ATOM 1398 O O . THR A 1 202 ? 13.597 -3.293 -11.396 1.00 96.69 202 THR A O 1
ATOM 1401 N N . GLN A 1 203 ? 12.412 -3.894 -9.604 1.00 96.88 203 GLN A N 1
ATOM 1402 C CA . GLN A 1 203 ? 12.416 -5.327 -9.867 1.00 96.88 203 GLN A CA 1
ATOM 1403 C C . GLN A 1 203 ? 11.016 -5.769 -10.292 1.00 96.88 203 GLN A C 1
ATOM 1405 O O . GLN A 1 203 ? 10.047 -5.564 -9.562 1.00 96.88 203 GLN A O 1
ATOM 1410 N N . VAL A 1 204 ? 10.902 -6.420 -11.445 1.00 96.81 204 VAL A N 1
ATOM 1411 C CA . VAL A 1 204 ? 9.677 -7.091 -11.887 1.00 96.81 204 VAL A CA 1
ATOM 1412 C C . VAL A 1 204 ? 9.913 -8.591 -11.789 1.00 96.81 204 VAL A C 1
ATOM 1414 O O . VAL A 1 204 ? 10.493 -9.197 -12.683 1.00 96.81 204 VAL A O 1
ATOM 1417 N N . SER A 1 205 ? 9.504 -9.183 -10.671 1.00 95.38 205 SER A N 1
ATOM 1418 C CA . SER A 1 205 ? 9.721 -10.606 -10.394 1.00 95.38 205 SER A CA 1
ATOM 1419 C C . SER A 1 205 ? 8.630 -11.520 -10.938 1.00 95.38 205 SER A C 1
ATOM 1421 O O . SER A 1 205 ? 8.886 -12.691 -11.189 1.00 95.38 205 SER A O 1
ATOM 1423 N N . ALA A 1 206 ? 7.408 -11.013 -11.118 1.00 93.56 206 ALA A N 1
ATOM 1424 C CA . ALA A 1 206 ? 6.316 -11.762 -11.737 1.00 93.56 206 ALA A CA 1
ATOM 1425 C C . ALA A 1 206 ? 5.211 -10.837 -12.273 1.00 93.56 206 ALA A C 1
ATOM 1427 O O . ALA A 1 206 ? 5.055 -9.686 -11.840 1.00 93.56 206 ALA A O 1
ATOM 1428 N N . GLY A 1 207 ? 4.407 -11.380 -13.191 1.00 96.19 207 GLY A N 1
ATOM 1429 C CA . GLY A 1 207 ? 3.277 -10.679 -13.796 1.00 96.19 207 GLY A CA 1
ATOM 1430 C C . GLY A 1 207 ? 3.734 -9.520 -14.675 1.00 96.19 207 GLY A C 1
ATOM 1431 O O . GLY A 1 207 ? 4.783 -9.597 -15.313 1.00 96.19 207 GLY A O 1
ATOM 1432 N N . THR A 1 208 ? 2.945 -8.445 -14.710 1.00 94.94 208 THR A N 1
ATOM 1433 C CA . THR A 1 208 ? 3.223 -7.288 -15.574 1.00 94.94 208 THR A CA 1
ATOM 1434 C C . THR A 1 208 ? 3.399 -6.003 -14.767 1.00 94.94 208 THR A C 1
ATOM 1436 O O . THR A 1 208 ? 2.537 -5.650 -13.965 1.00 94.94 208 THR A O 1
ATOM 1439 N N . LEU A 1 209 ? 4.481 -5.263 -15.007 1.00 96.75 209 LEU A N 1
ATOM 1440 C CA . LEU A 1 209 ? 4.594 -3.848 -14.646 1.00 96.75 209 LEU A CA 1
ATOM 1441 C C . LEU A 1 209 ? 4.318 -3.010 -15.896 1.00 96.75 209 LEU A C 1
ATOM 1443 O O . LEU A 1 209 ? 5.013 -3.150 -16.897 1.00 96.75 209 LEU A O 1
ATOM 1447 N N . THR A 1 210 ? 3.307 -2.150 -15.846 1.00 93.50 210 THR A N 1
ATOM 1448 C CA . THR A 1 210 ? 2.946 -1.230 -16.927 1.00 93.50 210 THR A CA 1
ATOM 1449 C C . THR A 1 210 ? 3.220 0.206 -16.509 1.00 93.50 210 THR A C 1
ATOM 1451 O O . THR A 1 210 ? 2.805 0.643 -15.442 1.00 93.50 210 THR A O 1
ATOM 1454 N N . VAL A 1 211 ? 3.867 0.961 -17.382 1.00 90.00 211 VAL A N 1
ATOM 1455 C CA . VAL A 1 211 ? 4.026 2.410 -17.301 1.00 90.00 211 VAL A CA 1
ATOM 1456 C C . VAL A 1 211 ? 3.144 3.006 -18.396 1.00 90.00 211 VAL A C 1
ATOM 1458 O O . VAL A 1 211 ? 3.270 2.636 -19.563 1.00 90.00 211 VAL A O 1
ATOM 1461 N N . SER A 1 212 ? 2.180 3.855 -18.034 1.00 83.94 212 SER A N 1
ATOM 1462 C CA . SER A 1 212 ? 1.160 4.338 -18.981 1.00 83.94 212 SER A CA 1
ATOM 1463 C C . SER A 1 212 ? 0.833 5.820 -18.808 1.00 83.94 212 SER A C 1
ATOM 1465 O O . SER A 1 212 ? 1.051 6.389 -17.742 1.00 83.94 212 SER A O 1
ATOM 1467 N N . GLY A 1 213 ? 0.304 6.456 -19.860 1.00 78.19 213 GLY A N 1
ATOM 1468 C CA . GLY A 1 213 ? -0.017 7.886 -19.856 1.00 78.19 213 GLY A CA 1
ATOM 1469 C C . GLY A 1 213 ? 1.215 8.751 -19.558 1.00 78.19 213 GLY A C 1
ATOM 1470 O O . GLY A 1 213 ? 2.254 8.620 -20.208 1.00 78.19 213 GLY A O 1
ATOM 1471 N N . SER A 1 214 ? 1.106 9.608 -18.541 1.00 81.88 214 SER A N 1
ATOM 1472 C CA . SER A 1 214 ? 2.212 10.405 -17.985 1.00 81.88 214 SER A CA 1
ATOM 1473 C C . SER A 1 214 ? 3.177 9.612 -17.096 1.00 81.88 214 SER A C 1
ATOM 1475 O O . SER A 1 214 ? 4.106 10.190 -16.534 1.00 81.88 214 SER A O 1
ATOM 1477 N N . GLY A 1 215 ? 2.953 8.307 -16.930 1.00 84.00 215 GLY A N 1
ATOM 1478 C CA . GLY A 1 215 ? 3.783 7.429 -16.121 1.00 84.00 215 GLY A CA 1
ATOM 1479 C C . GLY A 1 215 ? 5.218 7.408 -16.620 1.00 84.00 215 GLY A C 1
ATOM 1480 O O . GLY A 1 215 ? 5.436 7.261 -17.820 1.00 84.00 215 GLY A O 1
ATOM 1481 N N . ARG A 1 216 ? 6.192 7.540 -15.721 1.00 86.94 216 ARG A N 1
ATOM 1482 C CA . ARG A 1 216 ? 7.620 7.361 -16.025 1.00 86.94 216 ARG A CA 1
ATOM 1483 C C . ARG A 1 216 ? 8.290 6.625 -14.874 1.00 86.94 216 ARG A C 1
ATOM 1485 O O . ARG A 1 216 ? 7.942 6.867 -13.714 1.00 86.94 216 ARG A O 1
ATOM 1492 N N . LEU A 1 217 ? 9.219 5.726 -15.164 1.00 89.69 217 LEU A N 1
ATOM 1493 C CA . LEU A 1 217 ? 10.205 5.282 -14.187 1.00 89.69 217 LEU A CA 1
ATOM 1494 C C . LEU A 1 217 ? 11.260 6.384 -14.032 1.00 89.69 217 LEU A C 1
ATOM 1496 O O . LEU A 1 217 ? 11.496 7.168 -14.945 1.00 89.69 217 LEU A O 1
ATOM 1500 N N . SER A 1 218 ? 11.887 6.466 -12.864 1.00 90.75 218 SER A N 1
ATOM 1501 C CA . SER A 1 218 ? 12.977 7.421 -12.660 1.00 90.75 218 SER A CA 1
ATOM 1502 C C . SER A 1 218 ? 14.178 7.062 -13.538 1.00 90.75 218 SER A C 1
ATOM 1504 O O . SER A 1 218 ? 14.611 5.912 -13.534 1.00 90.75 218 SER A O 1
ATOM 1506 N N . ASP A 1 219 ? 14.797 8.037 -14.207 1.00 83.44 219 ASP A N 1
ATOM 1507 C CA . ASP A 1 219 ? 16.003 7.813 -15.023 1.00 83.44 219 ASP A CA 1
ATOM 1508 C C . ASP A 1 219 ? 17.184 7.240 -14.219 1.00 83.44 219 ASP A C 1
ATOM 1510 O O . ASP A 1 219 ? 18.113 6.658 -14.780 1.00 83.44 219 ASP A O 1
ATOM 1514 N N . SER A 1 220 ? 17.174 7.384 -12.893 1.00 86.75 220 SER A N 1
ATOM 1515 C CA . SER A 1 220 ? 18.213 6.821 -12.032 1.00 86.75 220 SER A CA 1
ATOM 1516 C C . SER A 1 220 ? 17.941 5.374 -11.607 1.00 86.75 220 SER A C 1
ATOM 1518 O O . SER A 1 220 ? 18.814 4.765 -10.989 1.00 86.75 220 SER A O 1
ATOM 1520 N N . THR A 1 221 ? 16.749 4.824 -11.866 1.00 89.00 221 THR A N 1
ATOM 1521 C CA . THR A 1 221 ? 16.406 3.466 -11.426 1.00 89.00 221 THR A CA 1
ATOM 1522 C C . THR A 1 221 ? 17.093 2.416 -12.296 1.00 89.00 221 THR A C 1
ATOM 1524 O O . THR A 1 221 ? 17.082 2.476 -13.526 1.00 89.00 221 THR A O 1
ATOM 1527 N N . ALA A 1 222 ? 17.706 1.424 -11.653 1.00 87.44 222 ALA A N 1
ATOM 1528 C CA . ALA A 1 222 ? 18.112 0.205 -12.339 1.00 87.44 222 ALA A CA 1
ATOM 1529 C C . ALA A 1 222 ? 16.911 -0.740 -12.408 1.00 87.44 222 ALA A C 1
ATOM 1531 O O . ALA A 1 222 ? 16.318 -1.046 -11.370 1.00 87.44 222 ALA A O 1
ATOM 1532 N N . VAL A 1 223 ? 16.566 -1.194 -13.614 1.00 85.62 223 VAL A N 1
ATOM 1533 C CA . VAL A 1 223 ? 15.424 -2.085 -13.832 1.00 85.62 223 VAL A CA 1
ATOM 1534 C C . VAL A 1 223 ? 15.902 -3.517 -14.042 1.00 85.62 223 VAL A C 1
ATOM 1536 O O . VAL A 1 223 ? 16.736 -3.760 -14.913 1.00 85.62 223 VAL A O 1
ATOM 1539 N N . THR A 1 224 ? 15.330 -4.454 -13.292 1.00 85.06 224 THR A N 1
ATOM 1540 C CA . THR A 1 224 ? 15.511 -5.896 -13.469 1.00 85.06 224 THR A CA 1
ATOM 1541 C C . THR A 1 224 ? 14.160 -6.546 -13.733 1.00 85.06 224 THR A C 1
ATOM 1543 O O . THR A 1 224 ? 13.167 -6.206 -13.089 1.00 85.06 224 THR A O 1
ATOM 1546 N N . VAL A 1 225 ? 14.112 -7.470 -14.690 1.00 85.69 225 VAL A N 1
ATOM 1547 C CA . VAL A 1 225 ? 12.911 -8.251 -15.013 1.00 85.69 225 VAL A CA 1
ATOM 1548 C C . VAL A 1 225 ? 13.289 -9.727 -15.002 1.00 85.69 225 VAL A C 1
ATOM 1550 O O . VAL A 1 225 ? 14.199 -10.130 -15.730 1.00 85.69 225 VAL A O 1
ATOM 1553 N N . ASP A 1 226 ? 12.616 -10.503 -14.154 1.00 85.94 226 ASP A N 1
ATOM 1554 C CA . ASP A 1 226 ? 12.853 -11.941 -14.012 1.00 85.94 226 ASP A CA 1
ATOM 1555 C C . ASP A 1 226 ? 12.154 -12.722 -15.138 1.00 85.94 226 ASP A C 1
ATOM 1557 O O . ASP A 1 226 ? 11.199 -12.248 -15.763 1.00 85.94 226 ASP A O 1
ATOM 1561 N N . SER A 1 227 ? 12.619 -13.947 -15.396 1.00 83.44 227 SER A N 1
ATOM 1562 C CA . SER A 1 227 ? 12.039 -14.816 -16.426 1.00 83.44 227 SER A CA 1
ATOM 1563 C C . SER A 1 227 ? 10.528 -15.018 -16.229 1.00 83.44 227 SER A C 1
ATOM 1565 O O . SER A 1 227 ? 10.057 -15.335 -15.137 1.00 83.44 227 SER A O 1
ATOM 1567 N N . GLY A 1 228 ? 9.759 -14.831 -17.306 1.00 81.81 228 GLY A N 1
ATOM 1568 C CA . GLY A 1 228 ? 8.296 -14.939 -17.302 1.00 81.81 228 GLY A CA 1
ATOM 1569 C C . GLY A 1 228 ? 7.555 -13.675 -16.850 1.00 81.81 228 GLY A C 1
ATOM 1570 O O . GLY A 1 228 ? 6.334 -13.612 -17.004 1.00 81.81 228 GLY A O 1
ATOM 1571 N N . ALA A 1 229 ? 8.259 -12.659 -16.345 1.00 87.50 229 ALA A N 1
ATOM 1572 C CA . ALA A 1 229 ? 7.684 -11.356 -16.043 1.00 87.50 229 ALA A CA 1
ATOM 1573 C C . ALA A 1 229 ? 7.709 -10.414 -17.263 1.00 87.50 229 ALA A C 1
ATOM 1575 O O . ALA A 1 229 ? 8.441 -10.608 -18.238 1.00 87.50 229 ALA A O 1
ATOM 1576 N N . VAL A 1 230 ? 6.873 -9.376 -17.222 1.00 85.06 230 VAL A N 1
ATOM 1577 C CA . VAL A 1 230 ? 6.669 -8.440 -18.333 1.00 85.06 230 VAL A CA 1
ATOM 1578 C C . VAL A 1 230 ? 6.808 -7.002 -17.843 1.00 85.06 230 VAL A C 1
ATOM 1580 O O . VAL A 1 230 ? 6.179 -6.597 -16.868 1.00 85.06 230 VAL A O 1
ATOM 1583 N N . LEU A 1 231 ? 7.587 -6.203 -18.571 1.00 85.12 231 LEU A N 1
ATOM 1584 C CA . LEU A 1 231 ? 7.645 -4.751 -18.419 1.00 85.12 231 LEU A CA 1
ATOM 1585 C C . LEU A 1 231 ? 7.058 -4.091 -19.673 1.00 85.12 231 LEU A C 1
ATOM 1587 O O . LEU A 1 231 ? 7.563 -4.272 -20.781 1.00 85.12 231 LEU A O 1
ATOM 1591 N N . MET A 1 232 ? 5.992 -3.316 -19.507 1.00 83.31 232 MET A N 1
ATOM 1592 C CA . MET A 1 232 ? 5.345 -2.555 -20.573 1.00 83.31 232 MET A CA 1
ATOM 1593 C C . MET A 1 232 ? 5.599 -1.066 -20.349 1.00 83.31 232 MET A C 1
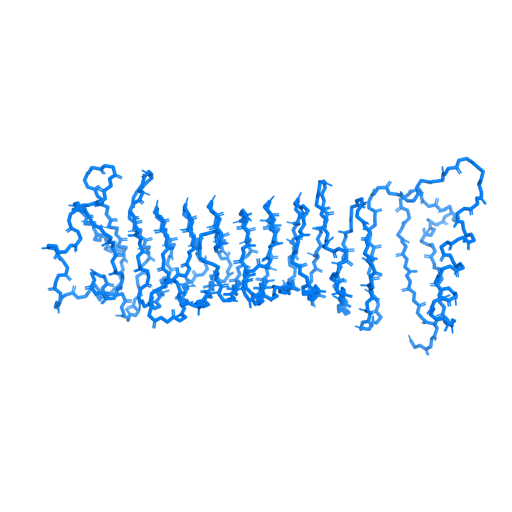ATOM 1595 O O . MET A 1 232 ? 5.124 -0.517 -19.364 1.00 83.31 232 MET A O 1
ATOM 1599 N N . LEU A 1 233 ? 6.336 -0.404 -21.243 1.00 78.94 233 LEU A N 1
ATOM 1600 C CA . LEU A 1 233 ? 6.836 0.956 -20.988 1.00 78.94 233 LEU A CA 1
ATOM 1601 C C . LEU A 1 233 ? 5.971 2.095 -21.539 1.00 78.94 233 LEU A C 1
ATOM 1603 O O . LEU A 1 233 ? 6.303 3.248 -21.308 1.00 78.94 233 LEU A O 1
ATOM 1607 N N . GLY A 1 234 ? 4.866 1.835 -22.242 1.00 72.94 234 GLY A N 1
ATOM 1608 C CA . GLY A 1 234 ? 4.101 2.933 -22.852 1.00 72.94 234 GLY A CA 1
ATOM 1609 C C . GLY A 1 234 ? 5.018 3.844 -23.688 1.00 72.94 234 GLY A C 1
ATOM 1610 O O . GLY A 1 234 ? 5.745 3.345 -24.540 1.00 72.94 234 GLY A O 1
ATOM 1611 N N . GLU A 1 235 ? 5.021 5.154 -23.415 1.00 70.88 235 GLU A N 1
ATOM 1612 C CA . GLU A 1 235 ? 5.928 6.140 -24.042 1.00 70.88 235 GLU A CA 1
ATOM 1613 C C . GLU A 1 235 ? 7.255 6.371 -23.287 1.00 70.88 235 GLU A C 1
ATOM 1615 O O . GLU A 1 235 ? 8.036 7.242 -23.666 1.00 70.88 235 GLU A O 1
ATOM 1620 N N . ASP A 1 236 ? 7.506 5.637 -22.206 1.00 69.56 236 ASP A N 1
ATOM 1621 C CA . ASP A 1 236 ? 8.680 5.801 -21.352 1.00 69.56 236 ASP A CA 1
ATOM 1622 C C . ASP A 1 236 ? 9.953 5.152 -21.932 1.00 69.56 236 ASP A C 1
ATOM 1624 O O . ASP A 1 236 ? 9.903 4.250 -22.777 1.00 69.56 236 ASP A O 1
ATOM 1628 N N . THR A 1 237 ? 11.114 5.585 -21.438 1.00 61.84 237 THR A N 1
ATOM 1629 C CA . THR A 1 237 ? 12.430 5.006 -21.737 1.00 61.84 237 THR A CA 1
ATOM 1630 C C . THR A 1 237 ? 13.163 4.673 -20.443 1.00 61.84 237 THR A C 1
ATOM 1632 O O . THR A 1 237 ? 13.205 5.492 -19.540 1.00 61.84 237 THR A O 1
ATOM 1635 N N . VAL A 1 238 ? 13.801 3.503 -20.357 1.00 59.12 238 VAL A N 1
ATOM 1636 C CA . VAL A 1 238 ? 14.592 3.114 -19.175 1.00 59.12 238 VAL A CA 1
ATOM 1637 C C . VAL A 1 238 ? 16.084 3.342 -19.404 1.00 59.12 238 VAL A C 1
ATOM 1639 O O . VAL A 1 238 ? 16.630 2.932 -20.430 1.00 59.12 238 VAL A O 1
ATOM 1642 N N . ALA A 1 239 ? 16.767 3.961 -18.438 1.00 48.50 239 ALA A N 1
ATOM 1643 C CA . ALA A 1 239 ? 18.191 4.283 -18.556 1.00 48.50 239 ALA A CA 1
ATOM 1644 C C . ALA A 1 239 ? 19.099 3.039 -18.539 1.00 48.50 239 ALA A C 1
ATOM 1646 O O . ALA A 1 239 ? 20.132 3.001 -19.217 1.00 48.50 239 ALA A O 1
ATOM 1647 N N . ARG A 1 240 ? 18.741 2.013 -17.750 1.00 46.31 240 ARG A N 1
ATOM 1648 C CA . ARG A 1 240 ? 19.477 0.744 -17.631 1.00 46.31 240 ARG A CA 1
ATOM 1649 C C . ARG A 1 240 ? 18.514 -0.416 -17.355 1.00 46.31 240 ARG A C 1
ATOM 1651 O O . ARG A 1 240 ? 17.794 -0.388 -16.361 1.00 46.31 240 ARG A O 1
ATOM 1658 N N . LEU A 1 241 ? 18.567 -1.445 -18.202 1.00 54.12 241 LEU A N 1
ATOM 1659 C CA . LEU A 1 241 ? 17.864 -2.721 -18.028 1.00 54.12 241 LEU A CA 1
ATOM 1660 C C . LEU A 1 241 ? 18.897 -3.835 -17.785 1.00 54.12 241 LEU A C 1
ATOM 1662 O O . LEU A 1 241 ? 19.849 -3.961 -18.558 1.00 54.12 241 LEU A O 1
ATOM 1666 N N . GLN A 1 242 ? 18.735 -4.606 -16.710 1.00 47.72 242 GLN A N 1
ATOM 1667 C CA . GLN A 1 242 ? 19.507 -5.811 -16.401 1.00 47.72 242 GLN A CA 1
ATOM 1668 C C . GLN A 1 242 ? 18.572 -7.026 -16.497 1.00 47.72 242 GLN A C 1
ATOM 1670 O O . GLN A 1 242 ? 17.571 -7.100 -15.795 1.00 47.72 242 GLN A O 1
ATOM 1675 N N . GLU A 1 243 ? 18.870 -7.972 -17.387 1.00 47.94 243 GLU A N 1
ATOM 1676 C CA . GLU A 1 243 ? 18.037 -9.164 -17.613 1.00 47.94 243 GLU A CA 1
ATOM 1677 C C . GLU A 1 243 ? 18.602 -10.368 -16.842 1.00 47.94 243 GLU A C 1
ATOM 1679 O O . GLU A 1 243 ? 19.799 -10.654 -16.931 1.00 47.94 243 GLU A O 1
ATOM 1684 N N . LEU A 1 244 ? 17.750 -11.087 -16.100 1.00 37.66 244 LEU A N 1
ATOM 1685 C CA . LEU A 1 244 ? 18.086 -12.365 -15.462 1.00 37.66 244 LEU A CA 1
ATOM 1686 C C . LEU A 1 244 ? 17.186 -13.469 -16.041 1.00 37.66 244 LEU A C 1
ATOM 1688 O O . LEU A 1 244 ? 16.117 -13.772 -15.517 1.00 37.66 244 LEU A O 1
ATOM 1692 N N . GLY A 1 245 ? 17.640 -14.085 -17.134 1.00 37.94 245 GLY A N 1
ATOM 1693 C CA . GLY A 1 245 ? 16.996 -15.255 -17.737 1.00 37.94 245 GLY A CA 1
ATOM 1694 C C . GLY A 1 245 ? 16.199 -14.967 -19.012 1.00 37.94 245 GLY A C 1
ATOM 1695 O O . GLY A 1 245 ? 15.778 -13.850 -19.293 1.00 37.94 245 GLY A O 1
ATOM 1696 N N . PHE A 1 246 ? 16.042 -16.008 -19.828 1.00 36.12 246 PHE A N 1
ATOM 1697 C CA . PHE A 1 246 ? 15.420 -15.938 -21.147 1.00 36.12 246 PHE A CA 1
ATOM 1698 C C . PHE A 1 246 ? 13.896 -15.723 -21.039 1.00 36.12 246 PHE A C 1
ATOM 1700 O O . PHE A 1 246 ? 13.247 -16.348 -20.200 1.00 36.12 246 PHE A O 1
ATOM 1707 N N . LEU A 1 247 ? 13.344 -14.893 -21.942 1.00 39.59 247 LEU A N 1
ATOM 1708 C CA . LEU A 1 247 ? 11.918 -14.548 -22.159 1.00 39.59 247 LEU A CA 1
ATOM 1709 C C . LEU A 1 247 ? 11.378 -13.260 -21.501 1.00 39.59 247 LEU A C 1
ATOM 1711 O O . LEU A 1 247 ? 10.219 -13.212 -21.090 1.00 39.59 247 LEU A O 1
ATOM 1715 N N . THR A 1 248 ? 12.147 -12.172 -21.506 1.00 40.38 248 THR A N 1
ATOM 1716 C CA . THR A 1 248 ? 11.613 -10.832 -21.202 1.00 40.38 248 THR A CA 1
ATOM 1717 C C . THR A 1 248 ? 10.904 -10.239 -22.429 1.00 40.38 248 THR A C 1
ATOM 1719 O O . THR A 1 248 ? 11.515 -10.027 -23.476 1.00 40.38 248 THR A O 1
ATOM 1722 N N . LYS A 1 249 ? 9.599 -9.947 -22.329 1.00 50.25 249 LYS A N 1
ATOM 1723 C CA . LYS A 1 249 ? 8.832 -9.249 -23.381 1.00 50.25 249 LYS A CA 1
ATOM 1724 C C . LYS A 1 249 ? 8.700 -7.769 -23.007 1.00 50.25 249 LYS A C 1
ATOM 1726 O O . LYS A 1 249 ? 7.755 -7.396 -22.322 1.00 50.25 249 LYS A O 1
ATOM 1731 N N . VAL A 1 250 ? 9.631 -6.921 -23.448 1.00 49.50 250 VAL A N 1
ATOM 1732 C CA . VAL A 1 250 ? 9.470 -5.461 -23.320 1.00 49.50 250 VAL A CA 1
ATOM 1733 C C . VAL A 1 250 ? 8.534 -4.977 -24.428 1.00 49.50 250 VAL A C 1
ATOM 1735 O O . VAL A 1 250 ? 8.885 -5.026 -25.606 1.00 49.50 250 VAL A O 1
ATOM 1738 N N . LEU A 1 251 ? 7.323 -4.537 -24.073 1.00 43.97 251 LEU A N 1
ATOM 1739 C CA . LEU A 1 251 ? 6.342 -4.035 -25.044 1.00 43.97 251 LEU A CA 1
ATOM 1740 C C . LEU A 1 251 ? 6.216 -2.518 -24.962 1.00 43.97 251 LEU A C 1
ATOM 1742 O O . LEU A 1 251 ? 5.859 -1.973 -23.919 1.00 43.97 251 LEU A O 1
ATOM 1746 N N . ASN A 1 252 ? 6.426 -1.851 -26.097 1.00 41.50 252 ASN A N 1
ATOM 1747 C CA . ASN A 1 252 ? 6.023 -0.466 -26.306 1.00 41.50 252 ASN A CA 1
ATOM 1748 C C . ASN A 1 252 ? 4.750 -0.444 -27.187 1.00 41.50 252 ASN A C 1
ATOM 1750 O O . ASN A 1 252 ? 4.848 -0.632 -28.405 1.00 41.50 252 ASN A O 1
ATOM 1754 N N . PRO A 1 253 ? 3.550 -0.247 -26.607 1.00 34.38 253 PRO A N 1
ATOM 1755 C CA . PRO A 1 253 ? 2.291 -0.215 -27.355 1.00 34.38 253 PRO A CA 1
ATOM 1756 C C . PRO A 1 253 ? 2.121 1.027 -28.251 1.00 34.38 253 PRO A C 1
ATOM 1758 O O . PRO A 1 253 ? 1.229 1.027 -29.098 1.00 34.38 253 PRO A O 1
ATOM 1761 N N . GLY A 1 254 ? 2.982 2.049 -28.132 1.00 36.41 254 GLY A N 1
ATOM 1762 C CA . GLY A 1 254 ? 3.015 3.208 -29.036 1.00 36.41 254 GLY A CA 1
ATOM 1763 C C . GLY A 1 254 ? 3.535 2.890 -30.444 1.00 36.41 254 GLY A C 1
ATOM 1764 O O . GLY A 1 254 ? 3.400 3.714 -31.353 1.00 36.41 254 GLY A O 1
ATOM 1765 N N . GLY A 1 255 ? 4.081 1.683 -30.638 1.00 34.38 255 GLY A N 1
ATOM 1766 C CA . GLY A 1 255 ? 4.718 1.251 -31.875 1.00 34.38 255 GLY A CA 1
ATOM 1767 C C . GLY A 1 255 ? 6.044 1.975 -32.107 1.00 34.38 255 GLY A C 1
ATOM 1768 O O . GLY A 1 255 ? 6.173 3.183 -31.921 1.00 34.38 255 GLY A O 1
ATOM 1769 N N . LEU A 1 256 ? 7.056 1.253 -32.584 1.00 35.06 256 LEU A N 1
ATOM 1770 C CA . LEU A 1 256 ? 8.182 1.898 -33.256 1.00 35.06 256 LEU A CA 1
ATOM 1771 C C . LEU A 1 256 ? 7.638 2.505 -34.557 1.00 35.06 256 LEU A C 1
ATOM 1773 O O . LEU A 1 256 ? 7.549 1.822 -35.577 1.00 35.06 256 LEU A O 1
ATOM 1777 N N . LYS A 1 257 ? 7.201 3.771 -34.534 1.00 35.31 257 LYS A N 1
ATOM 1778 C CA . LYS A 1 257 ? 6.767 4.453 -35.757 1.00 35.31 257 LYS A CA 1
ATOM 1779 C C . LYS A 1 257 ? 7.972 4.586 -36.690 1.00 35.31 257 LYS A C 1
ATOM 1781 O O . LYS A 1 257 ? 8.942 5.269 -36.368 1.00 35.31 257 LYS A O 1
ATOM 1786 N N . ARG A 1 258 ? 7.896 3.952 -37.866 1.00 33.19 258 ARG A N 1
ATOM 1787 C CA . ARG A 1 258 ? 8.734 4.298 -39.023 1.00 33.19 258 ARG A CA 1
ATOM 1788 C C . ARG A 1 258 ? 8.544 5.796 -39.273 1.00 33.19 258 ARG A C 1
ATOM 1790 O O . ARG A 1 258 ? 7.489 6.201 -39.746 1.00 33.19 258 ARG A O 1
ATOM 1797 N N . THR A 1 259 ? 9.532 6.622 -38.952 1.00 32.59 259 THR A N 1
ATOM 1798 C CA . THR A 1 259 ? 9.644 7.914 -39.636 1.00 32.59 259 THR A CA 1
ATOM 1799 C C . THR A 1 259 ? 10.010 7.599 -41.082 1.00 32.59 259 THR A C 1
ATOM 1801 O O . THR A 1 259 ? 10.842 6.719 -41.332 1.00 32.59 259 THR A O 1
ATOM 1804 N N . GLU A 1 260 ? 9.325 8.235 -42.030 1.00 32.31 260 GLU A N 1
ATOM 1805 C CA . GLU A 1 260 ? 9.618 8.106 -43.456 1.00 32.31 260 GLU A CA 1
ATOM 1806 C C . GLU A 1 260 ? 11.122 8.321 -43.683 1.00 32.31 260 GLU A C 1
ATOM 1808 O O . GLU A 1 260 ? 11.694 9.308 -43.226 1.00 32.31 260 GLU A O 1
ATOM 1813 N N . GLY A 1 261 ? 11.781 7.344 -44.313 1.00 32.81 261 GLY A N 1
ATOM 1814 C CA . GLY A 1 261 ? 13.235 7.359 -44.507 1.00 32.81 261 GLY A CA 1
ATOM 1815 C C . GLY A 1 261 ? 14.048 6.515 -43.514 1.00 32.81 261 GLY A C 1
ATOM 1816 O O . GLY A 1 261 ? 15.011 6.997 -42.936 1.00 32.81 261 GLY A O 1
ATOM 1817 N N . GLY A 1 262 ? 13.694 5.241 -43.320 1.00 34.44 262 GLY A N 1
ATOM 1818 C CA . GLY A 1 262 ? 14.641 4.107 -43.245 1.00 34.44 262 GLY A CA 1
ATOM 1819 C C . GLY A 1 262 ? 15.910 4.145 -42.365 1.00 34.44 262 GLY A C 1
ATOM 1820 O O . GLY A 1 262 ? 16.812 3.362 -42.644 1.00 34.44 262 GLY A O 1
ATOM 1821 N N . PHE A 1 263 ? 16.035 4.986 -41.331 1.00 34.75 263 PHE A N 1
ATOM 1822 C CA . PHE A 1 263 ? 17.324 5.177 -40.629 1.00 34.75 263 PHE A CA 1
ATOM 1823 C C . PHE A 1 263 ? 17.398 4.730 -39.154 1.00 34.75 263 PHE A C 1
ATOM 1825 O O . PHE A 1 263 ? 18.483 4.757 -38.567 1.00 34.75 263 PHE A O 1
ATOM 1832 N N . TRP A 1 264 ? 16.307 4.256 -38.540 1.00 38.72 264 TRP A N 1
ATOM 1833 C CA . TRP A 1 264 ? 16.311 3.862 -37.114 1.00 38.72 264 TRP A CA 1
ATOM 1834 C C . TRP A 1 264 ? 16.872 2.463 -36.836 1.00 38.72 264 TRP A C 1
ATOM 1836 O O . TRP A 1 264 ? 17.376 2.209 -35.741 1.00 38.72 264 TRP A O 1
ATOM 1846 N N . GLU A 1 265 ? 16.869 1.588 -37.844 1.00 40.44 265 GLU A N 1
ATOM 1847 C CA . GLU A 1 265 ? 17.328 0.198 -37.740 1.00 40.44 265 GLU A CA 1
ATOM 1848 C C . GLU A 1 265 ? 18.811 0.111 -37.338 1.00 40.44 265 GLU A C 1
ATOM 1850 O O . GLU A 1 265 ? 19.202 -0.732 -36.537 1.00 40.44 265 GLU A O 1
ATOM 1855 N N . LYS A 1 266 ? 19.643 1.060 -37.790 1.00 39.31 266 LYS A N 1
ATOM 1856 C CA . LYS A 1 266 ? 21.073 1.083 -37.451 1.00 39.31 266 LYS A CA 1
ATOM 1857 C C . LYS A 1 266 ? 21.367 1.674 -36.073 1.00 39.31 266 LYS A C 1
ATOM 1859 O O . LYS A 1 266 ? 22.299 1.204 -35.433 1.00 39.31 266 LYS A O 1
ATOM 1864 N N . LYS A 1 267 ? 20.603 2.659 -35.580 1.00 40.66 267 LYS A N 1
ATOM 1865 C CA . LYS A 1 267 ? 20.913 3.329 -34.300 1.00 40.66 267 LYS A CA 1
ATOM 1866 C C . LYS A 1 267 ? 20.581 2.472 -33.080 1.00 40.66 267 LYS A C 1
ATOM 1868 O O . LYS A 1 267 ? 21.424 2.376 -32.195 1.00 40.66 267 LYS A O 1
ATOM 1873 N N . LEU A 1 268 ? 19.421 1.807 -33.051 1.00 43.38 268 LEU A N 1
ATOM 1874 C CA . LEU A 1 268 ? 19.069 0.906 -31.943 1.00 43.38 268 LEU A CA 1
ATOM 1875 C C . LEU A 1 268 ? 20.009 -0.305 -31.904 1.00 43.38 268 LEU A C 1
ATOM 1877 O O . LEU A 1 268 ? 20.607 -0.602 -30.873 1.00 43.38 268 LEU A O 1
ATOM 1881 N N . ILE A 1 269 ? 20.218 -0.956 -33.050 1.00 46.38 269 ILE A N 1
ATOM 1882 C CA . ILE A 1 269 ? 21.107 -2.119 -33.151 1.00 46.38 269 ILE A CA 1
ATOM 1883 C C . ILE A 1 269 ? 22.556 -1.725 -32.833 1.00 46.38 269 ILE A C 1
ATOM 1885 O O . ILE A 1 269 ? 23.244 -2.460 -32.130 1.00 46.38 269 ILE A O 1
ATOM 1889 N N . SER A 1 270 ? 23.029 -0.560 -33.294 1.00 44.31 270 SER A N 1
ATOM 1890 C CA . SER A 1 270 ? 24.380 -0.077 -32.980 1.00 44.31 270 SER A CA 1
ATOM 1891 C C . SER A 1 270 ? 24.529 0.356 -31.523 1.00 44.31 270 SER A C 1
ATOM 1893 O O . SER A 1 270 ? 25.617 0.194 -30.985 1.00 44.31 270 SER A O 1
ATOM 1895 N N . PHE A 1 271 ? 23.478 0.866 -30.874 1.00 48.78 271 PHE A N 1
ATOM 1896 C CA . PHE A 1 271 ? 23.484 1.170 -29.442 1.00 48.78 271 PHE A CA 1
ATOM 1897 C C . PHE A 1 271 ? 23.663 -0.108 -28.614 1.00 48.78 271 PHE A C 1
ATOM 1899 O O . PHE A 1 271 ? 24.584 -0.184 -27.802 1.00 48.78 271 PHE A O 1
ATOM 1906 N N . PHE A 1 272 ? 22.863 -1.145 -28.886 1.00 47.41 272 PHE A N 1
ATOM 1907 C CA . PHE A 1 272 ? 22.983 -2.422 -28.179 1.00 47.41 272 PHE A CA 1
ATOM 1908 C C . PHE A 1 272 ? 24.304 -3.143 -28.494 1.00 47.41 272 PHE A C 1
ATOM 1910 O O . PHE A 1 272 ? 24.966 -3.640 -27.584 1.00 47.41 272 PHE A O 1
ATOM 1917 N N . LYS A 1 273 ? 24.757 -3.134 -29.756 1.00 48.50 273 LYS A N 1
ATOM 1918 C CA . LYS A 1 273 ? 26.050 -3.728 -30.141 1.00 48.50 273 LYS A CA 1
ATOM 1919 C C . LYS A 1 273 ? 27.252 -3.003 -29.524 1.00 48.50 273 LYS A C 1
ATOM 1921 O O . LYS A 1 273 ? 28.146 -3.684 -29.034 1.00 48.50 273 LYS A O 1
ATOM 1926 N N . ASN A 1 274 ? 27.271 -1.664 -29.505 1.00 46.84 274 ASN A N 1
ATOM 1927 C CA . ASN A 1 274 ? 28.382 -0.894 -28.922 1.00 46.84 274 ASN A CA 1
ATOM 1928 C C . ASN A 1 274 ? 28.416 -0.950 -27.393 1.00 46.84 274 ASN A C 1
ATOM 1930 O O . ASN A 1 274 ? 29.494 -0.869 -26.815 1.00 46.84 274 ASN A O 1
ATOM 1934 N N . ARG A 1 275 ? 27.258 -1.053 -26.727 1.00 46.00 275 ARG A N 1
ATOM 1935 C CA . ARG A 1 275 ? 27.190 -1.006 -25.260 1.00 46.00 275 ARG A CA 1
ATOM 1936 C C . ARG A 1 275 ? 27.311 -2.375 -24.590 1.00 46.00 275 ARG A C 1
ATOM 1938 O O . ARG A 1 275 ? 27.797 -2.432 -23.467 1.00 46.00 275 ARG A O 1
ATOM 1945 N N . TYR A 1 276 ? 26.898 -3.450 -25.267 1.00 48.25 276 TYR A N 1
ATOM 1946 C CA . TYR A 1 276 ? 26.832 -4.796 -24.681 1.00 48.25 276 TYR A CA 1
ATOM 1947 C C . TYR A 1 276 ? 27.668 -5.853 -25.419 1.00 48.25 276 TYR A C 1
ATOM 1949 O O . TYR A 1 276 ? 27.667 -7.006 -25.010 1.00 48.25 276 TYR A O 1
ATOM 1957 N N . GLY A 1 277 ? 28.397 -5.482 -26.480 1.00 41.03 277 GLY A N 1
ATOM 1958 C CA . GLY A 1 277 ? 29.483 -6.304 -27.023 1.00 41.03 277 GLY A CA 1
ATOM 1959 C C . GLY A 1 277 ? 29.084 -7.679 -27.574 1.00 41.03 277 GLY A C 1
ATOM 1960 O O . GLY A 1 277 ? 29.770 -8.640 -27.271 1.00 41.03 277 GLY A O 1
ATOM 1961 N N . GLY A 1 278 ? 28.034 -7.771 -28.406 1.00 46.47 278 GLY A N 1
ATOM 1962 C CA . GLY A 1 278 ? 27.597 -9.019 -29.070 1.00 46.47 278 GLY A CA 1
ATOM 1963 C C . GLY A 1 278 ? 27.042 -10.050 -28.074 1.00 46.47 278 GLY A C 1
ATOM 1964 O O . GLY A 1 278 ? 27.672 -10.401 -27.096 1.00 46.47 278 GLY A O 1
ATOM 1965 N N . ILE A 1 279 ? 25.829 -10.569 -28.202 1.00 45.19 279 ILE A N 1
ATOM 1966 C CA . ILE A 1 279 ? 25.345 -11.512 -29.209 1.00 45.19 279 ILE A CA 1
ATOM 1967 C C . ILE A 1 279 ? 23.818 -11.433 -29.065 1.00 45.19 279 ILE A C 1
ATOM 1969 O O . ILE A 1 279 ? 23.263 -12.042 -28.162 1.00 45.19 279 ILE A O 1
ATOM 1973 N N . PHE A 1 280 ? 23.128 -10.660 -29.901 1.00 42.62 280 PHE A N 1
ATOM 1974 C CA . PHE A 1 280 ? 21.673 -10.496 -29.800 1.00 42.62 280 PHE A CA 1
ATOM 1975 C C . PHE A 1 280 ? 21.002 -10.998 -31.074 1.00 42.62 280 PHE A C 1
ATOM 1977 O O . PHE A 1 280 ? 21.390 -10.608 -32.177 1.00 42.62 280 PHE A O 1
ATOM 1984 N N . ASN A 1 281 ? 19.986 -11.839 -30.915 1.00 38.34 281 ASN A N 1
ATOM 1985 C CA . ASN A 1 281 ? 19.036 -12.176 -31.959 1.00 38.34 281 ASN A CA 1
ATOM 1986 C C . ASN A 1 281 ? 17.855 -11.221 -31.882 1.00 38.34 281 ASN A C 1
ATOM 1988 O O . ASN A 1 281 ? 17.188 -11.118 -30.854 1.00 38.34 281 ASN A O 1
ATOM 1992 N N . PHE A 1 282 ? 17.573 -10.579 -33.007 1.00 45.72 282 PHE A N 1
ATOM 1993 C CA . PHE A 1 282 ? 16.374 -9.784 -33.201 1.00 45.72 282 PHE A CA 1
ATOM 1994 C C . PHE A 1 282 ? 15.410 -10.629 -34.032 1.00 45.72 282 PHE A C 1
ATOM 1996 O O . PHE A 1 282 ? 15.709 -10.934 -35.187 1.00 45.72 282 PHE A O 1
ATOM 2003 N N . ARG A 1 283 ? 14.276 -11.049 -33.458 1.00 41.25 283 ARG A N 1
ATOM 2004 C CA . ARG A 1 283 ? 13.206 -11.698 -34.231 1.00 41.25 283 ARG A CA 1
ATOM 2005 C C . ARG A 1 283 ? 11.976 -10.809 -34.274 1.00 41.25 283 ARG A C 1
ATOM 2007 O O . ARG A 1 283 ? 11.458 -10.397 -33.240 1.00 41.25 283 ARG A O 1
ATOM 2014 N N . TRP A 1 284 ? 11.500 -10.564 -35.487 1.00 42.41 284 TRP A N 1
ATOM 2015 C CA . TRP A 1 284 ? 10.150 -10.075 -35.722 1.00 42.41 284 TRP A CA 1
ATOM 2016 C C . TRP A 1 284 ? 9.206 -11.276 -35.740 1.00 42.41 284 TRP A C 1
ATOM 2018 O O . TRP A 1 284 ? 9.510 -12.294 -36.361 1.00 42.41 284 TRP A O 1
ATOM 2028 N N . THR A 1 285 ? 8.055 -11.166 -35.082 1.00 41.53 285 THR A N 1
ATOM 2029 C CA . THR A 1 285 ? 6.943 -12.085 -35.339 1.00 41.53 285 THR A CA 1
ATOM 2030 C C . THR A 1 285 ? 6.287 -11.651 -36.648 1.00 41.53 285 THR A C 1
ATOM 2032 O O . THR A 1 285 ? 5.624 -10.616 -36.709 1.00 41.53 285 THR A O 1
ATOM 2035 N N . THR A 1 286 ? 6.549 -12.391 -37.723 1.00 39.56 286 THR A N 1
ATOM 2036 C CA . THR A 1 286 ? 5.803 -12.253 -38.978 1.00 39.56 286 THR A CA 1
ATOM 2037 C C . THR A 1 286 ? 4.493 -13.022 -38.871 1.00 39.56 286 THR A C 1
ATOM 2039 O O . THR A 1 286 ? 4.419 -14.032 -38.166 1.00 39.56 286 THR A O 1
ATOM 2042 N N . ASP A 1 287 ? 3.457 -12.568 -39.570 1.00 40.81 287 ASP A N 1
ATOM 2043 C CA . ASP A 1 287 ? 2.283 -13.410 -39.795 1.00 40.81 287 ASP A CA 1
ATOM 2044 C C . ASP A 1 287 ? 2.628 -14.609 -40.706 1.00 40.81 287 ASP A C 1
ATOM 2046 O O . ASP A 1 287 ? 3.754 -14.753 -41.194 1.00 40.81 287 ASP A O 1
ATOM 2050 N N . MET A 1 288 ? 1.646 -15.486 -40.942 1.00 29.02 288 MET A N 1
ATOM 2051 C CA . MET A 1 288 ? 1.776 -16.690 -41.783 1.00 29.02 288 MET A CA 1
ATOM 2052 C C . MET A 1 288 ? 2.200 -16.383 -43.234 1.00 29.02 288 MET A C 1
ATOM 2054 O O . MET A 1 288 ? 2.509 -17.300 -43.990 1.00 29.02 288 MET A O 1
ATOM 2058 N N . PHE A 1 289 ? 2.204 -15.104 -43.620 1.00 37.22 289 PHE A N 1
ATOM 2059 C CA . PHE A 1 289 ? 2.497 -14.605 -44.957 1.00 37.22 289 PHE A CA 1
ATOM 2060 C C . PHE A 1 289 ? 3.820 -13.828 -45.025 1.00 37.22 289 PHE A C 1
ATOM 2062 O O . PHE A 1 289 ? 4.133 -13.245 -46.060 1.00 37.22 289 PHE A O 1
ATOM 2069 N N . GLY A 1 290 ? 4.617 -13.822 -43.950 1.00 38.75 290 GLY A N 1
ATOM 2070 C CA . GLY A 1 290 ? 5.914 -13.143 -43.926 1.00 38.75 290 GLY A CA 1
ATOM 2071 C C . GLY A 1 290 ? 5.819 -11.620 -43.794 1.00 38.75 290 GLY A C 1
ATOM 2072 O O . GLY A 1 290 ? 6.839 -10.940 -43.909 1.00 38.75 290 GLY A O 1
ATOM 2073 N N . ASN A 1 291 ? 4.633 -11.066 -43.517 1.00 43.19 291 ASN A N 1
ATOM 2074 C CA . ASN A 1 291 ? 4.479 -9.633 -43.307 1.00 43.19 291 ASN A CA 1
ATOM 2075 C C . ASN A 1 291 ? 4.835 -9.263 -41.865 1.00 43.19 291 ASN A C 1
ATOM 2077 O O . ASN A 1 291 ? 4.366 -9.870 -40.896 1.00 43.19 291 ASN A O 1
ATOM 2081 N N . VAL A 1 292 ? 5.660 -8.225 -41.716 1.00 45.06 292 VAL A N 1
ATOM 2082 C CA . VAL A 1 292 ? 5.967 -7.628 -40.414 1.00 45.06 292 VAL A CA 1
ATOM 2083 C C . VAL A 1 292 ? 4.759 -6.801 -39.987 1.00 45.06 292 VAL A C 1
ATOM 2085 O O . VAL A 1 292 ? 4.433 -5.788 -40.607 1.00 45.06 292 VAL A O 1
ATOM 2088 N N . SER A 1 293 ? 4.068 -7.241 -38.938 1.00 38.75 293 SER A N 1
ATOM 2089 C CA . SER A 1 293 ? 2.887 -6.538 -38.443 1.00 38.75 293 SER A CA 1
ATOM 2090 C C . SER A 1 293 ? 3.276 -5.138 -37.925 1.00 38.75 293 SER A C 1
ATOM 2092 O O . SER A 1 293 ? 4.263 -5.023 -37.194 1.00 38.75 293 SER A O 1
ATOM 2094 N N . PRO A 1 294 ? 2.508 -4.064 -38.204 1.00 38.81 294 PRO A N 1
ATOM 2095 C CA . PRO A 1 294 ? 2.781 -2.719 -37.672 1.00 38.81 294 PRO A CA 1
ATOM 2096 C C . PRO A 1 294 ? 2.664 -2.634 -36.136 1.00 38.81 294 PRO A C 1
ATOM 2098 O O . PRO A 1 294 ? 3.001 -1.614 -35.540 1.00 38.81 294 PRO A O 1
ATOM 2101 N N . ARG A 1 295 ? 2.208 -3.717 -35.492 1.00 39.50 295 ARG A N 1
ATOM 2102 C CA . ARG A 1 295 ? 2.154 -3.937 -34.039 1.00 39.50 295 ARG A CA 1
ATOM 2103 C C . ARG A 1 295 ? 3.098 -5.061 -33.581 1.00 39.50 295 ARG A C 1
ATOM 2105 O O . ARG A 1 295 ? 2.774 -5.805 -32.659 1.00 39.50 295 ARG A O 1
ATOM 2112 N N . GLY A 1 296 ? 4.220 -5.244 -34.275 1.00 37.12 296 GLY A N 1
ATOM 2113 C CA . GLY A 1 296 ? 5.162 -6.328 -34.013 1.00 37.12 296 GLY A CA 1
ATOM 2114 C C . GLY A 1 296 ? 5.673 -6.341 -32.570 1.00 37.12 296 GLY A C 1
ATOM 2115 O O . GLY A 1 296 ? 6.031 -5.309 -32.005 1.00 37.12 296 GLY A O 1
ATOM 2116 N N . VAL A 1 297 ? 5.714 -7.534 -31.979 1.00 38.91 297 VAL A N 1
ATOM 2117 C CA . VAL A 1 297 ? 6.379 -7.789 -30.698 1.00 38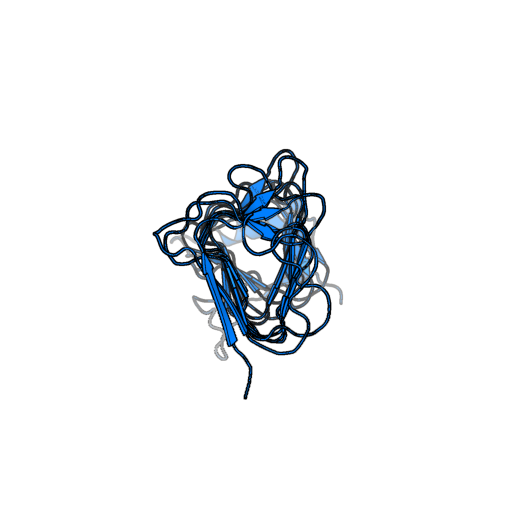.91 297 VAL A CA 1
ATOM 2118 C C . VAL A 1 297 ? 7.887 -7.790 -30.937 1.00 38.91 297 VAL A C 1
ATOM 2120 O O . VAL A 1 297 ? 8.372 -8.559 -31.766 1.00 38.91 297 VAL A O 1
ATOM 2123 N N . PHE A 1 298 ? 8.621 -6.959 -30.196 1.00 43.81 298 PHE A N 1
ATOM 2124 C CA . PHE A 1 298 ? 10.081 -6.975 -30.173 1.00 43.81 298 PHE A CA 1
ATOM 2125 C C . PHE A 1 298 ? 10.557 -7.996 -29.131 1.00 43.81 298 PHE A C 1
ATOM 2127 O O . PHE A 1 298 ? 10.247 -7.864 -27.949 1.00 43.81 298 PHE A O 1
ATOM 2134 N N . GLN A 1 299 ? 11.269 -9.034 -29.571 1.00 42.66 299 GLN A N 1
ATOM 2135 C CA . GLN A 1 299 ? 11.946 -9.988 -28.689 1.00 42.66 299 GLN A CA 1
ATOM 2136 C C . GLN A 1 299 ? 13.459 -9.807 -28.818 1.00 42.66 299 GLN A C 1
ATOM 2138 O O . GLN A 1 299 ? 14.005 -9.917 -29.919 1.00 42.66 299 GLN A O 1
ATOM 2143 N N . ILE A 1 300 ? 14.118 -9.543 -27.689 1.00 46.56 300 ILE A N 1
ATOM 2144 C CA . ILE A 1 300 ? 15.575 -9.579 -27.555 1.00 46.56 300 ILE A CA 1
ATOM 2145 C C . ILE A 1 300 ? 15.932 -10.938 -26.947 1.00 46.56 300 ILE A C 1
ATOM 2147 O O . ILE A 1 300 ? 15.377 -11.320 -25.921 1.00 46.56 300 ILE A O 1
ATOM 2151 N N . GLY A 1 301 ? 16.829 -11.687 -27.587 1.00 42.41 301 GLY A N 1
ATOM 2152 C CA . GLY A 1 301 ? 17.396 -12.914 -27.021 1.00 42.41 301 GLY A CA 1
ATOM 2153 C C . GLY A 1 301 ? 18.895 -12.998 -27.281 1.00 42.41 301 GLY A C 1
ATOM 2154 O O . GLY A 1 301 ? 19.375 -12.464 -28.279 1.00 42.41 301 GLY A O 1
ATOM 2155 N N . VAL A 1 302 ? 19.639 -13.670 -26.405 1.00 39.00 302 VAL A N 1
ATOM 2156 C CA . VAL A 1 302 ? 21.087 -13.910 -26.553 1.00 39.00 302 VAL A CA 1
ATOM 2157 C C . VAL A 1 302 ? 21.296 -15.264 -27.256 1.00 39.00 302 VAL A C 1
ATOM 2159 O O . VAL A 1 302 ? 20.569 -16.200 -26.945 1.00 39.00 302 VAL A O 1
ATOM 2162 N N . ASN A 1 303 ? 22.216 -15.430 -28.223 1.00 34.03 303 ASN A N 1
ATOM 2163 C CA . ASN A 1 303 ? 22.474 -16.794 -28.746 1.00 34.03 303 ASN A CA 1
ATOM 2164 C C . ASN A 1 303 ? 23.226 -17.606 -27.692 1.00 34.03 303 ASN A C 1
ATOM 2166 O O . ASN A 1 303 ? 24.291 -17.172 -27.254 1.00 34.03 303 ASN A O 1
ATOM 2170 N N . GLY A 1 304 ? 22.739 -18.804 -27.366 1.00 40.81 304 GLY A N 1
ATOM 2171 C CA . GLY A 1 304 ? 23.562 -19.769 -26.645 1.00 40.81 304 GLY A CA 1
ATOM 2172 C C . GLY A 1 304 ? 22.846 -20.957 -26.025 1.00 40.81 304 GLY A C 1
ATOM 2173 O O . GLY A 1 304 ? 23.445 -22.022 -26.046 1.00 40.81 304 GLY A O 1
ATOM 2174 N N . PHE A 1 305 ? 21.617 -20.813 -25.519 1.00 32.88 305 PHE A N 1
ATOM 2175 C CA . PHE A 1 305 ? 20.841 -21.893 -24.893 1.00 32.88 305 PHE A CA 1
ATOM 2176 C C . PHE A 1 305 ? 19.343 -21.600 -24.982 1.00 32.88 305 PHE A C 1
ATOM 2178 O O . PHE A 1 305 ? 18.983 -20.410 -24.843 1.00 32.88 305 PHE A O 1
#